Protein AF-A0A8C1RMR3-F1 (afdb_monomer)

Secondary structure (DSSP, 8-state):
---S-HHHHHHHHHHH--TT----TT----GGGS-GGGEE-SSSS-EEPTT---------GGGSPP------HHHHHHHHTS-------------------TTPPPSSHHHHHHHHHHHHHHHHHHHHHHHHHHHHHHHHHHHHHHHHHHHHHTT---HHHHHHHHTTTTS-GGGGSPPSSS--HHHHHHHHHHHHH-HHHHHIIIIIS------HHHHHHHHTT--

Structure (mmCIF, N/CA/C/O backbone):
data_AF-A0A8C1RMR3-F1
#
_entry.id   AF-A0A8C1RMR3-F1
#
loop_
_atom_site.group_PDB
_atom_site.id
_atom_site.type_symbol
_atom_site.label_atom_id
_atom_site.label_alt_id
_atom_site.label_comp_id
_atom_site.label_asym_id
_atom_site.label_entity_id
_atom_site.label_seq_id
_atom_site.pdbx_PDB_ins_code
_atom_site.Cartn_x
_atom_site.Cartn_y
_atom_site.Cartn_z
_atom_site.occupancy
_atom_site.B_iso_or_equiv
_atom_site.auth_seq_id
_atom_site.auth_comp_id
_atom_site.auth_asym_id
_atom_site.auth_atom_id
_atom_site.pdbx_PDB_model_num
ATOM 1 N N . ARG A 1 1 ? -18.272 55.467 -2.139 1.00 72.06 1 ARG A N 1
ATOM 2 C CA . ARG A 1 1 ? -18.831 55.174 -0.791 1.00 72.06 1 ARG A CA 1
ATOM 3 C C . ARG A 1 1 ? -18.926 53.661 -0.678 1.00 72.06 1 ARG A C 1
ATOM 5 O O . ARG A 1 1 ? -18.957 53.032 -1.728 1.00 72.06 1 ARG A O 1
ATOM 12 N N . PHE A 1 2 ? -18.927 53.093 0.526 1.00 75.25 2 PHE A N 1
ATOM 13 C CA . PHE A 1 2 ? -19.175 51.656 0.653 1.00 75.25 2 PHE A CA 1
ATOM 14 C C . PHE A 1 2 ? -20.609 51.321 0.214 1.00 75.25 2 PHE A C 1
ATOM 16 O O . PHE A 1 2 ? -21.501 52.144 0.448 1.00 75.25 2 PHE A O 1
ATOM 23 N N . PRO A 1 3 ? -20.824 50.166 -0.437 1.00 75.25 3 PRO A N 1
ATOM 24 C CA . PRO A 1 3 ? -22.160 49.688 -0.771 1.00 75.25 3 PRO A CA 1
ATOM 25 C C . PRO A 1 3 ? -23.028 49.506 0.480 1.00 75.25 3 PRO A C 1
ATOM 27 O O . PRO A 1 3 ? -22.525 49.148 1.547 1.00 75.25 3 PRO A O 1
ATOM 30 N N . SER A 1 4 ? -24.334 49.744 0.343 1.00 74.94 4 SER A N 1
ATOM 31 C CA . SER A 1 4 ? -25.319 49.471 1.400 1.00 74.94 4 SER A CA 1
ATOM 32 C C . SER A 1 4 ? -25.581 47.973 1.584 1.00 74.94 4 SER A C 1
ATOM 34 O O . SER A 1 4 ? -25.993 47.563 2.665 1.00 74.94 4 SER A O 1
ATOM 36 N N . ASP A 1 5 ? -25.325 47.163 0.552 1.00 79.56 5 ASP A N 1
ATOM 37 C CA . ASP A 1 5 ? -25.426 45.708 0.632 1.00 79.56 5 ASP A CA 1
ATOM 38 C C . ASP A 1 5 ? -24.364 45.133 1.582 1.00 79.56 5 ASP A C 1
ATOM 40 O O . ASP A 1 5 ? -23.161 45.359 1.426 1.00 79.56 5 ASP A O 1
ATOM 44 N N . THR A 1 6 ? -24.827 44.374 2.573 1.00 76.44 6 THR A N 1
ATOM 45 C CA . THR A 1 6 ? -23.992 43.772 3.616 1.00 76.44 6 THR A CA 1
ATOM 46 C C . THR A 1 6 ? -23.045 42.717 3.040 1.00 76.44 6 THR A C 1
ATOM 48 O O . THR A 1 6 ? -21.896 42.624 3.479 1.00 76.44 6 THR A O 1
ATOM 51 N N . GLY A 1 7 ? -23.488 41.965 2.024 1.00 77.31 7 GLY A N 1
ATOM 52 C CA . GLY A 1 7 ? -22.672 40.943 1.364 1.00 77.31 7 GLY A CA 1
ATOM 53 C C . GLY A 1 7 ? -21.511 41.559 0.586 1.00 77.31 7 GLY A C 1
ATOM 54 O O . GLY A 1 7 ? -20.347 41.217 0.814 1.00 77.31 7 GLY A O 1
ATOM 55 N N . LEU A 1 8 ? -21.812 42.532 -0.277 1.00 76.88 8 LEU A N 1
ATOM 56 C CA . LEU A 1 8 ? -20.793 43.247 -1.043 1.00 76.88 8 LEU A CA 1
ATOM 57 C C . LEU A 1 8 ? -19.838 44.048 -0.141 1.00 76.88 8 LEU A C 1
ATOM 59 O O . LEU A 1 8 ? -18.636 44.097 -0.402 1.00 76.88 8 LEU A O 1
ATOM 63 N N . ARG A 1 9 ? -20.332 44.615 0.967 1.00 77.25 9 ARG A N 1
ATOM 64 C CA . ARG A 1 9 ? -19.488 45.302 1.958 1.00 77.25 9 ARG A CA 1
ATOM 65 C C . ARG A 1 9 ? -18.459 44.367 2.596 1.00 77.25 9 ARG A C 1
ATOM 67 O O . ARG A 1 9 ? -17.290 44.740 2.673 1.00 77.25 9 ARG A O 1
ATOM 74 N N . SER A 1 10 ? -18.856 43.151 2.972 1.00 76.31 10 SER A N 1
ATOM 75 C CA . SER A 1 10 ? -17.926 42.147 3.506 1.00 76.31 10 SER A CA 1
ATOM 76 C C . SER A 1 10 ? -16.860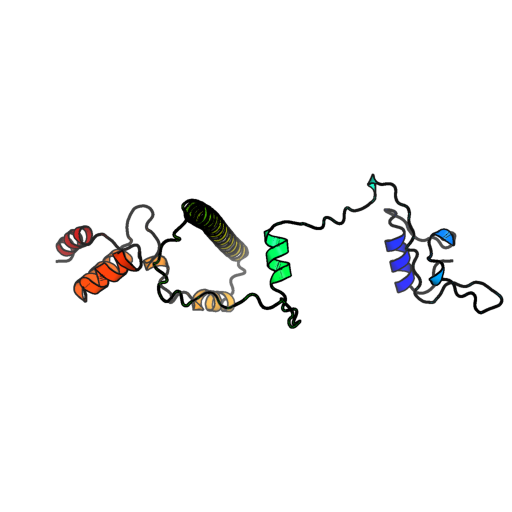 41.749 2.474 1.00 76.31 10 SER A C 1
ATOM 78 O O . SER A 1 10 ? -15.677 41.643 2.801 1.00 76.31 10 SER A O 1
ATOM 80 N N . GLN A 1 11 ? -17.234 41.626 1.196 1.00 78.50 11 GLN A N 1
ATOM 81 C CA . GLN A 1 11 ? -16.265 41.362 0.125 1.00 78.50 11 GLN A CA 1
ATOM 82 C C . GLN A 1 11 ? -15.245 42.500 -0.031 1.00 78.50 11 GLN A C 1
ATOM 84 O O . GLN A 1 11 ? -14.061 42.238 -0.245 1.00 78.50 11 GLN A O 1
ATOM 89 N N . TRP A 1 12 ? -15.672 43.757 0.120 1.00 80.56 12 TRP A N 1
ATOM 90 C CA . TRP A 1 12 ? -14.770 44.911 0.076 1.00 80.56 12 TRP A CA 1
ATOM 91 C C . TRP A 1 12 ? -13.822 44.951 1.282 1.00 80.56 12 TRP A C 1
ATOM 93 O O . TRP A 1 12 ? -12.646 45.270 1.114 1.00 80.56 12 TRP A O 1
ATOM 103 N N . GLU A 1 13 ? -14.295 44.589 2.476 1.00 76.75 13 GLU A N 1
ATOM 104 C CA . GLU A 1 13 ? -13.465 44.471 3.686 1.00 76.75 13 GLU A CA 1
ATOM 105 C C . GLU A 1 13 ? -12.354 43.432 3.511 1.00 76.75 13 GLU A C 1
ATOM 107 O O . GLU A 1 13 ? -11.176 43.723 3.745 1.00 76.75 13 GLU A O 1
ATOM 112 N N . VAL A 1 14 ? -12.711 42.250 3.004 1.00 75.00 14 VAL A N 1
ATOM 113 C CA . VAL A 1 14 ? -11.753 41.178 2.699 1.00 75.00 14 VAL A CA 1
ATOM 114 C C . VAL A 1 14 ? -10.755 41.619 1.627 1.00 75.00 14 VAL A C 1
ATOM 116 O O . VAL A 1 14 ? -9.563 41.311 1.717 1.00 75.00 14 VAL A O 1
ATOM 119 N N . ALA A 1 15 ? -11.212 42.364 0.620 1.00 72.50 15 ALA A N 1
ATOM 120 C CA . ALA A 1 15 ? -10.367 42.807 -0.479 1.00 72.50 15 ALA A CA 1
ATOM 121 C C . ALA A 1 15 ? -9.333 43.870 -0.068 1.00 72.50 15 ALA A C 1
ATOM 123 O O . ALA A 1 15 ? -8.213 43.845 -0.576 1.00 72.50 15 ALA A O 1
ATOM 124 N N . ILE A 1 16 ? -9.658 44.746 0.891 1.00 74.06 16 ILE A N 1
ATOM 125 C CA . ILE A 1 16 ? -8.750 45.794 1.398 1.00 74.06 16 ILE A CA 1
ATOM 126 C C . ILE A 1 16 ? -7.567 45.208 2.196 1.00 74.06 16 ILE A C 1
ATOM 128 O O . ILE A 1 16 ? -6.528 45.862 2.312 1.00 74.06 16 ILE A O 1
ATOM 132 N N . ARG A 1 17 ? -7.680 43.964 2.693 1.00 68.75 17 ARG A N 1
ATOM 133 C CA . ARG A 1 17 ? -6.595 43.186 3.337 1.00 68.75 17 ARG A CA 1
ATOM 134 C C . ARG A 1 17 ? -5.817 43.948 4.425 1.00 68.75 17 ARG A C 1
ATOM 136 O O . ARG A 1 17 ? -4.615 43.748 4.585 1.00 68.75 17 ARG A O 1
ATOM 143 N N . ARG A 1 18 ? -6.488 44.823 5.181 1.00 69.81 18 ARG A N 1
ATOM 144 C CA . ARG A 1 18 ? -5.920 45.485 6.366 1.00 69.81 18 ARG A CA 1
ATOM 145 C C . ARG A 1 18 ? -6.391 44.766 7.626 1.00 69.81 18 ARG A C 1
ATOM 147 O O . ARG A 1 18 ? -7.592 44.650 7.857 1.00 69.81 18 ARG A O 1
ATOM 154 N N . GLU A 1 19 ? -5.447 44.285 8.428 1.00 59.34 19 GLU A N 1
ATOM 155 C CA . GLU A 1 19 ? -5.736 43.593 9.685 1.00 59.34 19 GLU A CA 1
ATOM 156 C C . GLU A 1 19 ? -6.404 44.560 10.679 1.00 59.34 19 GLU A C 1
ATOM 158 O O . GLU A 1 19 ? -5.914 45.665 10.906 1.00 59.34 19 GLU A O 1
ATOM 163 N N . GLY A 1 20 ? -7.571 44.179 11.210 1.00 58.56 20 GLY A N 1
ATOM 164 C CA . GLY A 1 20 ? -8.350 45.009 12.140 1.00 58.56 20 GLY A CA 1
ATOM 165 C C . GLY A 1 20 ? -9.092 46.202 11.518 1.00 58.56 20 GLY A C 1
ATOM 166 O O . GLY A 1 20 ? -9.541 47.080 12.253 1.00 58.56 20 GLY A O 1
ATOM 167 N N . PHE A 1 21 ? -9.233 46.277 10.188 1.00 65.88 21 PHE A N 1
ATOM 168 C CA . PHE A 1 21 ? -9.947 47.385 9.546 1.00 65.88 21 PHE A CA 1
ATOM 169 C C . PHE A 1 21 ? -11.469 47.236 9.667 1.00 65.88 21 PHE A C 1
ATOM 171 O O . PHE A 1 21 ? -12.069 46.360 9.051 1.00 65.88 21 PHE A O 1
ATOM 178 N N . VAL A 1 22 ? -12.090 48.138 10.428 1.00 60.56 22 VAL A N 1
ATOM 179 C CA . VAL A 1 22 ? -13.548 48.266 10.538 1.00 60.56 22 VAL A CA 1
ATOM 180 C C . VAL A 1 22 ? -14.005 49.407 9.635 1.00 60.56 22 VAL A C 1
ATOM 182 O O . VAL A 1 22 ? -13.508 50.530 9.740 1.00 60.56 22 VAL A O 1
ATOM 185 N N . VAL A 1 23 ? -14.947 49.136 8.729 1.00 62.81 23 VAL A N 1
ATOM 186 C CA . VAL A 1 23 ? -15.470 50.153 7.810 1.00 62.81 23 VAL A CA 1
ATOM 187 C C . VAL A 1 23 ? -16.302 51.169 8.586 1.00 62.81 23 VAL A C 1
ATOM 189 O O . VAL A 1 23 ? -17.449 50.906 8.945 1.00 62.81 23 VAL A O 1
ATOM 192 N N . THR A 1 24 ? -15.747 52.357 8.796 1.00 62.91 24 THR A N 1
ATOM 193 C CA . THR A 1 24 ? -16.491 53.528 9.284 1.00 62.91 24 THR A CA 1
ATOM 194 C C . THR A 1 24 ? -17.125 54.267 8.099 1.00 62.91 24 THR A C 1
ATOM 196 O O . THR A 1 24 ? -16.536 54.311 7.018 1.00 62.91 24 THR A O 1
ATOM 199 N N . GLU A 1 25 ? -18.283 54.913 8.279 1.00 62.00 25 GLU A N 1
ATOM 200 C CA . GLU A 1 25 ? -19.020 55.639 7.215 1.00 62.00 25 GLU A CA 1
ATOM 201 C C . GLU A 1 25 ? -18.211 56.750 6.512 1.00 62.00 25 GLU A C 1
ATOM 203 O O . GLU A 1 25 ? -18.519 57.164 5.391 1.00 62.00 25 GLU A O 1
ATOM 208 N N . LEU A 1 26 ? -17.141 57.213 7.160 1.00 61.31 26 LEU A N 1
ATOM 209 C CA . LEU A 1 26 ? -16.213 58.220 6.646 1.00 61.31 26 LEU A CA 1
ATOM 210 C C . LEU A 1 26 ? -15.158 57.639 5.694 1.00 61.31 26 LEU A C 1
ATOM 212 O O . LEU A 1 26 ? -14.565 58.377 4.906 1.00 61.31 26 LEU A O 1
ATOM 216 N N . THR A 1 27 ? -14.924 56.327 5.738 1.00 69.44 27 THR A N 1
ATOM 217 C CA . THR A 1 27 ? -13.926 55.674 4.890 1.00 69.44 27 THR A CA 1
ATOM 218 C C . THR A 1 27 ? -14.471 55.510 3.472 1.00 69.44 27 THR A C 1
ATOM 220 O O . THR A 1 27 ? -15.576 55.015 3.247 1.00 69.44 27 THR A O 1
ATOM 223 N N . LYS A 1 28 ? -13.715 55.977 2.476 1.00 74.38 28 LYS A N 1
ATOM 224 C CA . LYS A 1 28 ? -14.076 55.865 1.059 1.00 74.38 28 LYS A CA 1
ATOM 225 C C . LYS A 1 28 ? -12.860 55.352 0.291 1.00 74.38 28 LYS A C 1
ATOM 227 O O . LYS A 1 28 ? -11.816 55.996 0.369 1.00 74.38 28 LYS A O 1
ATOM 232 N N . PRO A 1 29 ? -12.968 54.234 -0.445 1.00 73.75 29 PRO A N 1
ATOM 233 C CA . PRO A 1 29 ? -11.902 53.828 -1.349 1.00 73.75 29 PRO A CA 1
ATOM 234 C C . PRO A 1 29 ? -11.816 54.813 -2.521 1.00 73.75 29 PRO A C 1
ATOM 236 O O . PRO A 1 29 ? -12.845 55.314 -2.991 1.00 73.75 29 PRO A O 1
ATOM 239 N N . CYS A 1 30 ? -10.596 55.111 -2.972 1.00 75.50 30 CYS A N 1
ATOM 240 C CA . CYS A 1 30 ? -10.376 55.886 -4.190 1.00 75.50 30 CYS A CA 1
ATOM 241 C C . CYS A 1 30 ? -10.699 55.038 -5.432 1.00 75.50 30 CYS A C 1
ATOM 243 O O . CYS A 1 30 ? -10.729 53.807 -5.379 1.00 75.50 30 CYS A O 1
ATOM 245 N N . SER A 1 31 ? -10.948 55.703 -6.560 1.00 78.88 31 SER A N 1
ATOM 246 C CA . SER A 1 31 ? -11.270 55.047 -7.834 1.00 78.88 31 SER A CA 1
ATOM 247 C C . SER A 1 31 ? -10.135 54.174 -8.379 1.00 78.88 31 SER A C 1
ATOM 249 O O . SER A 1 31 ? -10.406 53.259 -9.145 1.00 78.88 31 SER A O 1
ATOM 251 N N . GLU A 1 32 ? -8.886 54.416 -7.972 1.00 78.25 32 GLU A N 1
ATOM 252 C CA . GLU A 1 32 ? -7.702 53.668 -8.428 1.00 78.25 32 GLU A CA 1
ATOM 253 C C . GLU A 1 32 ? -7.707 52.191 -8.015 1.00 78.25 32 GLU A C 1
ATOM 255 O O . GLU A 1 32 ? -7.024 51.375 -8.628 1.00 78.25 32 GLU A O 1
ATOM 260 N N . HIS A 1 33 ? -8.488 51.826 -6.996 1.00 82.69 33 HIS A N 1
ATOM 261 C CA . HIS A 1 33 ? -8.579 50.443 -6.528 1.00 82.69 33 HIS A CA 1
ATOM 262 C C . HIS A 1 33 ? -9.574 49.579 -7.319 1.00 82.69 33 HIS A C 1
ATOM 264 O O . HIS A 1 33 ? -9.678 48.376 -7.067 1.00 82.69 33 HIS A O 1
ATOM 270 N N . PHE A 1 34 ? -10.281 50.168 -8.285 1.00 82.62 34 PHE A N 1
ATOM 271 C CA . PHE A 1 34 ? -11.252 49.494 -9.147 1.00 82.62 34 PHE A CA 1
ATOM 272 C C . PHE A 1 34 ? -10.711 49.383 -10.567 1.00 82.62 34 PHE A C 1
ATOM 274 O O . PHE A 1 34 ? -9.951 50.245 -11.022 1.00 82.62 34 PHE A O 1
ATOM 281 N N . LYS A 1 35 ? -11.094 48.329 -11.291 1.00 82.62 35 LYS A N 1
ATOM 282 C CA . LYS A 1 35 ? -10.687 48.206 -12.691 1.00 82.62 35 LYS A CA 1
ATOM 283 C C . LYS A 1 35 ? -11.454 49.224 -13.536 1.00 82.62 35 LYS A C 1
ATOM 285 O O . LYS A 1 35 ? -12.594 49.547 -13.210 1.00 82.62 35 LYS A O 1
ATOM 290 N N . PRO A 1 36 ? -10.883 49.700 -14.654 1.00 79.38 36 PRO A N 1
ATOM 291 C CA . PRO A 1 36 ? -11.594 50.592 -15.569 1.00 79.38 36 PRO A CA 1
ATOM 292 C C . PRO A 1 36 ? -12.947 50.035 -16.043 1.00 79.38 36 PRO A C 1
ATOM 294 O O . PRO A 1 36 ? -13.883 50.813 -16.217 1.00 79.38 36 PRO A O 1
ATOM 297 N N . ASP A 1 37 ? -13.055 48.710 -16.186 1.00 82.06 37 ASP A N 1
ATOM 298 C CA . ASP A 1 37 ? -14.263 47.999 -16.637 1.00 82.06 37 ASP A CA 1
ATOM 299 C C . ASP A 1 37 ? -15.393 47.995 -15.598 1.00 82.06 37 ASP A C 1
ATOM 301 O O . ASP A 1 37 ? -16.571 47.891 -15.952 1.00 82.06 37 ASP A O 1
ATOM 305 N N . ASP A 1 38 ? -15.042 48.169 -14.321 1.00 83.00 38 ASP A N 1
ATOM 306 C CA . ASP A 1 38 ? -15.989 48.225 -13.207 1.00 83.00 38 ASP A CA 1
ATOM 307 C C . ASP A 1 38 ? -16.748 49.565 -13.167 1.00 83.00 38 ASP A C 1
ATOM 309 O O . ASP A 1 38 ? -17.678 49.726 -12.377 1.00 83.00 38 ASP A O 1
ATOM 313 N N . PHE A 1 39 ? -16.373 50.537 -14.010 1.00 82.69 39 PHE A N 1
ATOM 314 C CA . PHE A 1 39 ? -17.039 51.832 -14.117 1.00 82.69 39 PHE A CA 1
ATOM 315 C C . PHE A 1 39 ? -17.993 51.888 -15.312 1.00 82.69 39 PHE A C 1
ATOM 317 O O . PHE A 1 39 ? -17.593 51.770 -16.471 1.00 82.69 39 PHE A O 1
ATOM 324 N N . ASP A 1 40 ? -19.254 52.201 -15.039 1.00 79.81 40 ASP A N 1
ATOM 325 C CA . ASP A 1 40 ? -20.231 52.553 -16.060 1.00 79.81 40 ASP A CA 1
ATOM 326 C C . ASP A 1 40 ? -20.059 54.017 -16.469 1.00 79.81 40 ASP A C 1
ATOM 328 O O . ASP A 1 40 ? -20.337 54.943 -15.698 1.00 79.81 40 ASP A O 1
ATOM 332 N N . ARG A 1 41 ? -19.624 54.228 -17.715 1.00 80.56 41 ARG A N 1
ATOM 333 C CA . ARG A 1 41 ? -19.468 55.556 -18.340 1.00 80.56 41 ARG A CA 1
ATOM 334 C C . ARG A 1 41 ? -20.600 55.916 -19.307 1.00 80.56 41 ARG A C 1
ATOM 336 O O . ARG A 1 41 ? -20.542 56.948 -19.958 1.00 80.56 41 ARG A O 1
ATOM 343 N N . THR A 1 42 ? -21.634 55.083 -19.403 1.00 77.25 42 THR A N 1
ATOM 344 C CA . THR A 1 42 ? -22.727 55.219 -20.385 1.00 77.25 42 THR A CA 1
ATOM 345 C C . THR A 1 42 ? -23.683 56.392 -20.088 1.00 77.25 42 THR A C 1
ATOM 347 O O . THR A 1 42 ? -24.565 56.677 -20.888 1.00 77.25 42 THR A O 1
ATOM 350 N N . GLY A 1 43 ? -23.542 57.086 -18.950 1.00 70.00 43 GLY A N 1
ATOM 351 C CA . GLY A 1 43 ? -24.382 58.231 -18.566 1.00 70.00 43 GLY A CA 1
ATOM 352 C C . GLY A 1 43 ? -23.592 59.513 -18.274 1.00 70.00 43 GLY A C 1
ATOM 353 O O . GLY A 1 43 ? -22.372 59.538 -18.366 1.00 70.00 43 GLY A O 1
ATOM 354 N N . GLN A 1 44 ? -24.290 60.577 -17.854 1.00 71.12 44 GLN A N 1
ATOM 355 C CA . GLN A 1 44 ? -23.686 61.871 -17.473 1.00 71.12 44 GLN A CA 1
ATOM 356 C C . GLN A 1 44 ? -22.774 61.811 -16.231 1.00 71.12 44 GLN A C 1
ATOM 358 O O . GLN A 1 44 ? -21.976 62.719 -16.016 1.00 71.12 44 GLN A O 1
ATOM 363 N N . ILE A 1 45 ? -22.891 60.768 -15.403 1.00 73.00 45 ILE A N 1
ATOM 364 C CA . ILE A 1 45 ? -22.100 60.573 -14.182 1.00 73.00 45 ILE A CA 1
ATOM 365 C C . ILE A 1 45 ? -21.448 59.192 -14.250 1.00 73.00 45 ILE A C 1
ATOM 367 O O . ILE A 1 45 ? -22.122 58.207 -14.554 1.00 73.00 45 ILE A O 1
ATOM 371 N N . VAL A 1 46 ? -20.155 59.123 -13.924 1.00 79.06 46 VAL A N 1
ATOM 372 C CA . VAL A 1 46 ? -19.413 57.864 -13.790 1.00 79.06 46 VAL A CA 1
ATOM 373 C C . VAL A 1 46 ? -19.831 57.175 -12.492 1.00 79.06 46 VAL A C 1
ATOM 375 O O . VAL A 1 46 ? -19.663 57.737 -11.407 1.00 79.06 46 VAL A O 1
ATOM 378 N N . ARG A 1 47 ? -20.368 55.957 -12.594 1.00 81.31 47 ARG A N 1
ATOM 379 C CA . ARG A 1 47 ? -20.773 55.140 -11.439 1.00 81.31 47 ARG A CA 1
ATOM 380 C C . ARG A 1 47 ? -20.073 53.786 -11.469 1.00 81.31 47 ARG A C 1
ATOM 382 O O . ARG A 1 47 ? -19.661 53.334 -12.529 1.00 81.31 47 ARG A O 1
ATOM 389 N N . LEU A 1 48 ? -19.916 53.162 -10.308 1.00 83.50 48 LEU A N 1
ATOM 390 C CA . LEU A 1 48 ? -19.397 51.800 -10.222 1.00 83.50 48 LEU A CA 1
ATOM 391 C C . LEU A 1 48 ? -20.536 50.809 -10.515 1.00 83.50 48 LEU A C 1
ATOM 393 O O . LEU A 1 48 ? -21.655 51.045 -10.056 1.00 83.50 48 LEU A O 1
ATOM 397 N N . ARG A 1 49 ? -20.257 49.743 -11.269 1.00 82.69 49 ARG A N 1
ATOM 398 C CA . ARG A 1 49 ? -21.209 48.666 -11.579 1.00 82.69 49 ARG A CA 1
ATOM 399 C C . ARG A 1 49 ? -21.645 47.926 -10.313 1.00 82.69 49 ARG A C 1
ATOM 401 O O . ARG A 1 49 ? -20.874 47.794 -9.358 1.00 82.69 49 ARG A O 1
ATOM 408 N N . ASP A 1 50 ? -22.854 47.374 -10.343 1.00 74.19 50 ASP A N 1
ATOM 409 C CA . ASP A 1 50 ? -23.354 46.509 -9.275 1.00 74.19 50 ASP A CA 1
ATOM 410 C C . ASP A 1 50 ? -22.486 45.245 -9.158 1.00 74.19 50 ASP A C 1
ATOM 412 O O . ASP A 1 50 ? -22.209 44.565 -10.146 1.00 74.19 50 ASP A O 1
ATOM 416 N N . GLY A 1 51 ? -22.016 44.948 -7.942 1.00 73.25 51 GLY A N 1
ATOM 417 C CA . GLY A 1 51 ? -21.134 43.807 -7.661 1.00 73.25 51 GLY A CA 1
ATOM 418 C C . GLY A 1 51 ? -19.638 44.052 -7.898 1.00 73.25 51 GLY A C 1
ATOM 419 O O . GLY A 1 51 ? -18.829 43.159 -7.646 1.00 73.25 51 GLY A O 1
ATOM 420 N N . ALA A 1 52 ? -19.237 45.248 -8.334 1.00 78.19 52 ALA A N 1
ATOM 421 C CA . ALA A 1 52 ? -17.826 45.595 -8.454 1.00 78.19 52 ALA A CA 1
ATOM 422 C C . ALA A 1 52 ? -17.132 45.598 -7.083 1.00 78.19 52 ALA A C 1
ATOM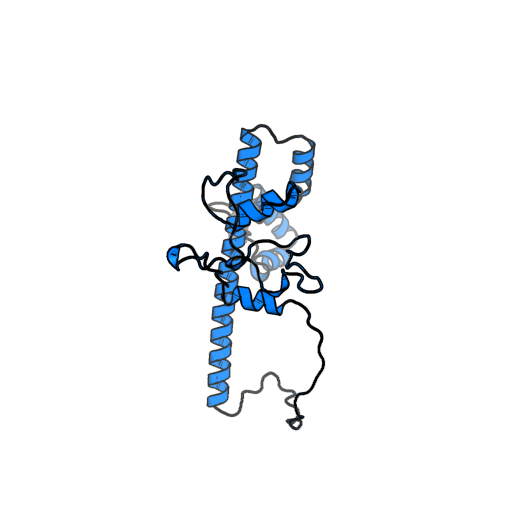 424 O O . ALA A 1 52 ? -17.671 46.094 -6.089 1.00 78.19 52 ALA A O 1
ATOM 425 N N . THR A 1 53 ? -15.911 45.068 -7.031 1.00 79.56 53 THR A N 1
ATOM 426 C CA . THR A 1 53 ? -15.096 44.985 -5.812 1.00 79.56 53 THR A CA 1
ATOM 427 C C . THR A 1 53 ? -13.715 45.588 -6.055 1.00 79.56 53 THR A C 1
ATOM 429 O O . THR A 1 53 ? -13.171 45.447 -7.154 1.00 79.56 53 THR A O 1
ATOM 432 N N . PRO A 1 54 ? -13.119 46.278 -5.064 1.00 78.62 54 PRO A N 1
ATOM 433 C CA . PRO A 1 54 ? -11.780 46.815 -5.223 1.00 78.62 54 PRO A CA 1
ATOM 434 C C . PRO A 1 54 ? -10.814 45.635 -5.338 1.00 78.62 54 PRO A C 1
ATOM 436 O O . PRO A 1 54 ? -10.688 44.839 -4.416 1.00 78.62 54 PRO A O 1
ATOM 439 N N . SER A 1 55 ? -10.167 45.476 -6.486 1.00 75.81 55 SER A N 1
ATOM 440 C CA . SER A 1 55 ? -9.280 44.335 -6.763 1.00 75.81 55 SER A CA 1
ATOM 441 C C . SER A 1 55 ? -7.854 44.764 -7.092 1.00 75.81 55 SER A C 1
ATOM 443 O O . SER A 1 55 ? -6.940 43.936 -7.089 1.00 75.81 55 SER A O 1
ATOM 445 N N . VAL A 1 56 ? -7.643 46.061 -7.331 1.00 74.38 56 VAL A N 1
ATOM 446 C CA . VAL A 1 56 ? -6.351 46.630 -7.706 1.00 74.38 56 VAL A CA 1
ATOM 447 C C . VAL A 1 56 ? -5.661 47.158 -6.451 1.00 74.38 56 VAL A C 1
ATOM 449 O O . VAL A 1 56 ? -5.825 48.308 -6.044 1.00 74.38 56 VAL A O 1
ATOM 452 N N . PHE A 1 57 ? -4.875 46.292 -5.817 1.00 73.88 57 PHE A N 1
ATOM 453 C CA . PHE A 1 57 ? -4.006 46.665 -4.706 1.00 73.88 57 PHE A CA 1
ATOM 454 C C . PHE A 1 57 ? -2.557 46.321 -5.042 1.00 73.88 57 PHE A C 1
ATOM 456 O O . PHE A 1 57 ? -2.184 45.151 -5.140 1.00 73.88 57 PHE A O 1
ATOM 463 N N . ASN A 1 58 ? -1.724 47.350 -5.180 1.00 68.38 58 ASN A N 1
ATOM 464 C CA . ASN A 1 58 ? -0.282 47.190 -5.337 1.00 68.38 58 ASN A CA 1
ATOM 465 C C . ASN A 1 58 ? 0.355 46.984 -3.960 1.00 68.38 58 ASN A C 1
ATOM 467 O O . ASN A 1 58 ? 0.874 47.916 -3.348 1.00 68.38 58 ASN A O 1
ATOM 471 N N . PHE A 1 59 ? 0.268 45.758 -3.446 1.00 67.38 59 PHE A N 1
ATOM 472 C CA . PHE A 1 59 ? 0.937 45.405 -2.201 1.00 67.38 59 PHE A CA 1
ATOM 473 C C . PHE A 1 59 ? 2.449 45.256 -2.435 1.00 67.38 59 PHE A C 1
ATOM 475 O O . PHE A 1 59 ? 2.846 44.597 -3.404 1.00 67.38 59 PHE A O 1
ATOM 482 N N . PRO A 1 60 ? 3.306 45.822 -1.564 1.00 67.94 60 PRO A N 1
ATOM 483 C CA . PRO A 1 60 ? 4.745 45.598 -1.630 1.00 67.94 60 PRO A CA 1
ATOM 484 C C . PRO A 1 60 ? 5.068 44.099 -1.536 1.00 67.94 60 PRO A C 1
ATOM 486 O O . PRO A 1 60 ? 4.319 43.323 -0.944 1.00 67.94 60 PRO A O 1
ATOM 489 N N . CYS A 1 61 ? 6.187 43.688 -2.137 1.00 59.44 61 CYS A N 1
ATOM 490 C CA . CYS A 1 61 ? 6.553 42.285 -2.383 1.00 59.44 61 CYS A CA 1
ATOM 491 C C . CYS A 1 61 ? 6.446 41.355 -1.159 1.00 59.44 61 CYS A C 1
ATOM 493 O O . CYS A 1 61 ? 6.091 40.191 -1.310 1.00 59.44 61 CYS A O 1
ATOM 495 N N . HIS A 1 62 ? 6.680 41.865 0.051 1.00 67.44 62 HIS A N 1
ATOM 496 C CA . HIS A 1 62 ? 6.590 41.103 1.300 1.00 67.44 62 HIS A CA 1
ATOM 497 C C . HIS A 1 62 ? 5.150 40.785 1.757 1.00 67.44 62 HIS A C 1
ATOM 499 O O . HIS A 1 62 ? 4.968 39.932 2.620 1.00 67.44 62 HIS A O 1
ATOM 505 N N . LEU A 1 63 ? 4.128 41.435 1.188 1.00 63.12 63 LEU A N 1
ATOM 506 C CA . LEU A 1 63 ? 2.704 41.193 1.473 1.00 63.12 63 LEU A CA 1
ATOM 507 C C . LEU A 1 63 ? 2.000 40.394 0.361 1.00 63.12 63 LEU A C 1
ATOM 509 O O . LEU A 1 63 ? 0.800 40.121 0.444 1.00 63.12 63 LEU A O 1
ATOM 513 N N . GLN A 1 64 ? 2.724 40.003 -0.691 1.00 67.00 64 GLN A N 1
ATOM 514 C CA . GLN A 1 64 ? 2.186 39.163 -1.758 1.00 67.00 64 GLN A CA 1
ATOM 515 C C . GLN A 1 64 ? 2.289 37.689 -1.355 1.00 67.00 64 GLN A C 1
ATOM 517 O O . GLN A 1 64 ? 3.366 37.181 -1.054 1.00 67.00 64 GLN A O 1
ATOM 522 N N . ARG A 1 65 ? 1.158 36.976 -1.356 1.00 58.03 65 ARG A N 1
ATOM 523 C CA . ARG A 1 65 ? 1.138 35.529 -1.114 1.00 58.03 65 ARG A CA 1
ATOM 524 C C . ARG A 1 65 ? 1.736 34.832 -2.346 1.00 58.03 65 ARG A C 1
ATOM 526 O O . ARG A 1 65 ? 1.176 35.001 -3.431 1.00 58.03 65 ARG A O 1
ATOM 533 N N . PRO A 1 66 ? 2.820 34.047 -2.227 1.00 56.22 66 PRO A N 1
ATOM 534 C CA . PRO A 1 66 ? 3.341 33.303 -3.362 1.00 56.22 66 PRO A CA 1
ATOM 535 C C . PRO A 1 66 ? 2.294 32.277 -3.801 1.00 56.22 66 PRO A C 1
ATOM 537 O O . PRO A 1 66 ? 1.92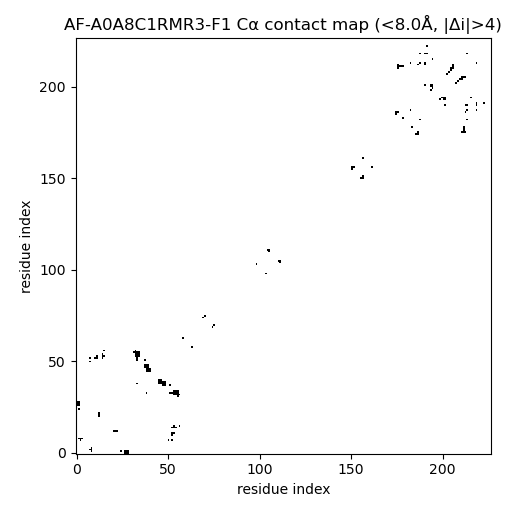4 31.391 -3.028 1.00 56.22 66 PRO A O 1
ATOM 540 N N . VAL A 1 67 ? 1.812 32.373 -5.039 1.00 57.22 67 VAL A N 1
ATOM 541 C CA . VAL A 1 67 ? 1.120 31.251 -5.681 1.00 57.22 67 VAL A CA 1
ATOM 542 C C . VAL A 1 67 ? 2.200 30.217 -5.981 1.00 57.22 67 VAL A C 1
ATOM 544 O O . VAL A 1 67 ? 2.872 30.273 -7.007 1.00 57.22 67 VAL A O 1
ATOM 547 N N . VAL A 1 68 ? 2.454 29.316 -5.031 1.00 55.03 68 VAL A N 1
ATOM 548 C CA . VAL A 1 68 ? 3.423 28.234 -5.220 1.00 55.03 68 VAL A CA 1
ATOM 549 C C . VAL A 1 68 ? 2.781 27.182 -6.117 1.00 55.03 68 VAL A C 1
ATOM 551 O O . VAL A 1 68 ? 2.173 26.222 -5.643 1.00 55.03 68 VAL A O 1
ATOM 554 N N . THR A 1 69 ? 2.915 27.344 -7.430 1.00 56.66 69 THR A N 1
ATOM 555 C CA . THR A 1 69 ? 2.596 26.275 -8.377 1.00 56.66 69 THR A CA 1
ATOM 556 C C . THR A 1 69 ? 3.644 25.177 -8.203 1.00 56.66 69 THR A C 1
ATOM 558 O O . THR A 1 69 ? 4.804 25.300 -8.602 1.00 56.66 69 THR A O 1
ATOM 561 N N . ARG A 1 70 ? 3.274 24.109 -7.493 1.00 53.97 70 ARG A N 1
ATOM 562 C CA . ARG A 1 70 ? 4.189 23.025 -7.125 1.00 53.97 70 ARG A CA 1
ATOM 563 C C . ARG A 1 70 ? 4.477 22.130 -8.339 1.00 53.97 70 ARG A C 1
ATOM 565 O O . ARG A 1 70 ? 3.776 21.151 -8.584 1.00 53.97 70 ARG A O 1
ATOM 572 N N . ASN A 1 71 ? 5.558 22.425 -9.062 1.00 50.00 71 ASN A N 1
ATOM 573 C CA . ASN A 1 71 ? 5.990 21.713 -10.277 1.00 50.00 71 ASN A CA 1
ATOM 574 C C . ASN A 1 71 ? 6.783 20.416 -9.999 1.00 50.00 71 ASN A C 1
ATOM 576 O O . ASN A 1 71 ? 7.844 20.171 -10.581 1.00 50.00 71 ASN A O 1
ATOM 580 N N . THR A 1 72 ? 6.302 19.547 -9.105 1.00 64.19 72 THR A N 1
ATOM 581 C CA . THR A 1 72 ? 6.954 18.242 -8.881 1.00 64.19 72 THR A CA 1
ATOM 582 C C . THR A 1 72 ? 6.598 17.246 -9.992 1.00 64.19 72 THR A C 1
ATOM 584 O O . THR A 1 72 ? 5.519 17.320 -10.576 1.00 64.19 72 THR A O 1
ATOM 587 N N . LYS A 1 73 ? 7.481 16.272 -10.286 1.00 64.88 73 LYS A N 1
ATOM 588 C CA . LYS A 1 73 ? 7.209 15.198 -11.274 1.00 64.88 73 LYS A CA 1
ATOM 589 C C . LYS A 1 73 ? 5.881 14.469 -10.995 1.00 64.88 73 LYS A C 1
ATOM 591 O O . LYS A 1 73 ? 5.167 14.120 -11.923 1.00 64.88 73 LYS A O 1
ATOM 596 N N . THR A 1 74 ? 5.516 14.308 -9.721 1.00 62.31 74 THR A N 1
ATOM 597 C CA . THR A 1 74 ? 4.227 13.735 -9.292 1.00 62.31 74 THR A CA 1
ATOM 598 C C . THR A 1 74 ? 3.029 14.630 -9.622 1.00 62.31 74 THR A C 1
ATOM 600 O O . THR A 1 74 ? 1.980 14.106 -9.971 1.00 62.31 74 THR A O 1
ATOM 603 N N . SER A 1 75 ? 3.181 15.958 -9.536 1.00 64.00 75 SER A N 1
ATOM 604 C CA . SER A 1 75 ? 2.137 16.924 -9.917 1.00 64.00 75 SER A CA 1
ATOM 605 C C . SER A 1 75 ? 1.863 16.876 -11.425 1.00 64.00 75 SER A C 1
ATOM 607 O O . SER A 1 75 ? 0.713 16.818 -11.841 1.00 64.00 75 SER A O 1
ATOM 609 N N . ARG A 1 76 ? 2.923 16.770 -12.243 1.00 65.06 76 ARG A N 1
ATOM 610 C CA . ARG A 1 76 ? 2.812 16.610 -13.705 1.00 65.06 76 ARG A CA 1
ATOM 611 C C . ARG A 1 76 ? 2.103 15.313 -14.113 1.00 65.06 76 ARG A C 1
ATOM 613 O O . ARG A 1 76 ? 1.140 15.379 -14.862 1.00 65.06 76 ARG A O 1
ATOM 620 N N . LYS A 1 77 ? 2.491 14.171 -13.528 1.00 65.50 77 LYS A N 1
ATOM 621 C CA . LYS A 1 77 ? 1.826 12.872 -13.767 1.00 65.50 77 LYS A CA 1
ATOM 622 C C . LYS A 1 77 ? 0.333 12.886 -13.392 1.00 65.50 77 LYS A C 1
ATOM 624 O O . LYS A 1 77 ? -0.457 12.220 -14.041 1.00 65.50 77 LYS A O 1
ATOM 629 N N . ALA A 1 78 ? -0.046 13.617 -12.338 1.00 59.62 78 ALA A N 1
ATOM 630 C CA . ALA A 1 78 ? -1.444 13.751 -11.918 1.00 59.62 78 ALA A CA 1
ATOM 631 C C . ALA A 1 78 ? -2.260 14.685 -12.834 1.00 59.62 78 ALA A C 1
ATOM 633 O O . ALA A 1 78 ? -3.460 14.483 -13.001 1.00 59.62 78 ALA A O 1
ATOM 634 N N . ALA A 1 79 ? -1.618 15.687 -13.442 1.00 60.59 79 ALA A N 1
ATOM 635 C CA . ALA A 1 79 ? -2.244 16.555 -14.438 1.00 60.59 79 ALA A CA 1
ATOM 636 C C . ALA A 1 79 ? -2.416 15.852 -15.801 1.00 60.59 79 ALA A C 1
ATOM 638 O O . ALA A 1 79 ? -3.425 16.062 -16.463 1.00 60.59 79 ALA A O 1
ATOM 639 N N . GLU A 1 80 ? -1.479 14.978 -16.188 1.00 58.69 80 GLU A N 1
ATOM 640 C CA . GLU A 1 80 ? -1.552 14.155 -17.413 1.00 58.69 80 GLU A CA 1
ATOM 641 C C . GLU A 1 80 ? -2.625 13.055 -17.363 1.00 58.69 80 GLU A C 1
ATOM 643 O O . GLU A 1 80 ? -3.051 12.576 -18.407 1.00 58.69 80 GLU A O 1
ATOM 648 N N . SER A 1 81 ? -3.093 12.648 -16.179 1.00 56.94 81 SER A N 1
ATOM 649 C CA . SER A 1 81 ? -4.140 11.622 -16.039 1.00 56.94 81 SER A CA 1
ATOM 650 C C . SER A 1 81 ? -5.576 12.117 -16.290 1.00 56.94 81 SER A C 1
ATOM 652 O O . SER A 1 81 ? -6.519 11.357 -16.076 1.00 56.94 81 SER A O 1
ATOM 654 N N . LEU A 1 82 ? -5.769 13.367 -16.727 1.00 46.97 82 LEU A N 1
ATOM 655 C CA . LEU A 1 82 ? -7.074 13.868 -17.170 1.00 46.97 82 LEU A CA 1
ATOM 656 C C . LEU A 1 82 ? -7.255 13.579 -18.671 1.00 46.97 82 LEU A C 1
ATOM 658 O O . LEU A 1 82 ? -6.381 13.950 -19.455 1.00 46.97 82 LEU A O 1
ATOM 662 N N . PRO A 1 83 ? -8.359 12.939 -19.102 1.00 47.62 83 PRO A N 1
ATOM 663 C CA . PRO A 1 83 ? -8.563 12.618 -20.505 1.00 47.62 83 PRO A CA 1
ATOM 664 C C . PRO A 1 83 ? -8.910 13.901 -21.263 1.00 47.62 83 PRO A C 1
ATOM 666 O O . PRO A 1 83 ? -10.027 14.407 -21.167 1.00 47.62 83 PRO A O 1
ATOM 669 N N . VAL A 1 84 ? -7.946 14.434 -22.010 1.00 42.69 84 VAL A N 1
ATOM 670 C CA . VAL A 1 84 ? -8.218 15.380 -23.092 1.00 42.69 84 VAL A CA 1
ATOM 671 C C . VAL A 1 84 ? -8.124 14.593 -24.389 1.00 42.69 84 VAL A C 1
ATOM 673 O O . VAL A 1 84 ? -7.041 14.257 -24.861 1.00 42.69 84 VAL A O 1
ATOM 676 N N . ASP A 1 85 ? -9.298 14.255 -24.903 1.00 51.25 85 ASP A N 1
ATOM 677 C CA . ASP A 1 85 ? -9.522 13.852 -26.281 1.00 51.25 85 ASP A CA 1
ATOM 678 C C . ASP A 1 85 ? -9.060 14.982 -27.214 1.00 51.25 85 ASP A C 1
ATOM 680 O O . ASP A 1 85 ? -9.636 16.072 -27.198 1.00 51.25 85 ASP A O 1
ATOM 684 N N . LEU A 1 86 ? -8.002 14.743 -27.997 1.00 35.53 86 LEU A N 1
ATOM 685 C CA . LEU A 1 86 ? -7.881 15.356 -29.316 1.00 35.53 86 LEU A CA 1
ATOM 686 C C . LEU A 1 86 ? -6.995 14.528 -30.256 1.00 35.53 86 LEU A C 1
ATOM 688 O O . LEU A 1 86 ? -5.829 14.236 -29.993 1.00 35.53 86 LEU A O 1
ATOM 692 N N . SER A 1 87 ? -7.617 14.174 -31.374 1.00 46.91 87 SER A N 1
ATOM 693 C CA . SER A 1 87 ? -7.122 13.383 -32.491 1.00 46.91 87 SER A CA 1
ATOM 694 C C . SER A 1 87 ? -5.933 14.005 -33.250 1.00 46.91 87 SER A C 1
ATOM 696 O O . SER A 1 87 ? -5.941 15.188 -33.573 1.00 46.91 87 SER A O 1
ATOM 698 N N . GLN A 1 88 ? -4.957 13.138 -33.554 1.00 44.28 88 GLN A N 1
ATOM 699 C CA . GLN A 1 88 ? -4.144 12.991 -34.779 1.00 44.28 88 GLN A CA 1
ATOM 700 C C . GLN A 1 88 ? -3.627 14.235 -35.529 1.00 44.28 88 GLN A C 1
ATOM 702 O O . GLN A 1 88 ? -4.387 14.924 -36.197 1.00 44.28 88 GLN A O 1
ATOM 707 N N . HIS A 1 89 ? -2.292 14.358 -35.617 1.00 36.12 89 HIS A N 1
ATOM 708 C CA . HIS A 1 89 ? -1.552 14.185 -36.885 1.00 36.12 89 HIS A CA 1
ATOM 709 C C . HIS A 1 89 ? -0.034 14.083 -36.606 1.00 36.12 89 HIS A C 1
ATOM 711 O O . HIS A 1 89 ? 0.609 15.079 -36.285 1.00 36.12 89 HIS A O 1
ATOM 717 N N . PHE A 1 90 ? 0.559 12.893 -36.738 1.00 33.28 90 PHE A N 1
ATOM 718 C CA . PHE A 1 90 ? 2.015 12.727 -36.866 1.00 33.28 90 PHE A CA 1
ATOM 719 C C . PHE A 1 90 ? 2.306 12.266 -38.299 1.00 33.28 90 PHE A C 1
ATOM 721 O O . PHE A 1 90 ? 1.585 11.394 -38.783 1.00 33.28 90 PHE A O 1
ATOM 728 N N . PRO A 1 91 ? 3.297 12.847 -39.001 1.00 38.69 91 PRO A N 1
ATOM 729 C CA . PRO A 1 91 ? 3.613 12.438 -40.359 1.00 38.69 91 PRO A CA 1
ATOM 730 C C . PRO A 1 91 ? 4.142 11.002 -40.373 1.00 38.69 91 PRO A C 1
ATOM 732 O O . PRO A 1 91 ? 5.018 10.622 -39.599 1.00 38.69 91 PRO A O 1
ATOM 735 N N . GLU A 1 92 ? 3.549 10.240 -41.278 1.00 38.12 92 GLU A N 1
ATOM 736 C CA . GLU A 1 92 ? 3.836 8.868 -41.657 1.00 38.12 92 GLU A CA 1
ATOM 737 C C . GLU A 1 92 ? 5.323 8.695 -41.994 1.00 38.12 92 GLU A C 1
ATOM 739 O O . GLU A 1 92 ? 5.811 9.147 -43.028 1.00 38.12 92 GLU A O 1
ATOM 744 N N . SER A 1 93 ? 6.067 8.072 -41.081 1.00 46.31 93 SER A N 1
ATOM 745 C CA . SER A 1 93 ? 7.375 7.494 -41.370 1.00 46.31 93 SER A CA 1
ATOM 746 C C . SER A 1 93 ? 7.177 6.020 -41.712 1.00 46.31 93 SER A C 1
ATOM 748 O O . SER A 1 93 ? 6.536 5.299 -40.949 1.00 46.31 93 SER A O 1
ATOM 750 N N . GLU A 1 94 ? 7.728 5.620 -42.854 1.00 38.25 94 GLU A N 1
ATOM 751 C CA . GLU A 1 94 ? 7.623 4.312 -43.501 1.00 38.25 94 GLU A CA 1
ATOM 752 C C . GLU A 1 94 ? 7.665 3.075 -42.575 1.00 38.25 94 GLU A C 1
ATOM 754 O O . GLU A 1 94 ? 8.367 3.073 -41.557 1.00 38.25 94 GLU A O 1
ATOM 759 N N . PRO A 1 95 ? 6.972 1.979 -42.950 1.00 40.84 95 PRO A N 1
ATOM 760 C CA . PRO A 1 95 ? 6.978 0.735 -42.191 1.00 40.84 95 PRO A CA 1
ATOM 761 C C . PRO A 1 95 ? 8.371 0.091 -42.221 1.00 40.84 95 PRO A C 1
ATOM 763 O O . PRO A 1 95 ? 8.817 -0.442 -43.237 1.00 40.84 95 PRO A O 1
ATOM 766 N N . GLN A 1 96 ? 9.060 0.114 -41.078 1.00 48.69 96 GLN A N 1
ATOM 767 C CA . GLN A 1 96 ? 10.231 -0.731 -40.849 1.00 48.69 96 GLN A CA 1
ATOM 768 C C . GLN A 1 96 ? 9.816 -2.215 -40.920 1.00 48.69 96 GLN A C 1
ATOM 770 O O . GLN A 1 96 ? 8.726 -2.568 -40.461 1.00 48.69 96 GLN A O 1
ATOM 775 N N . PRO A 1 97 ? 10.663 -3.082 -41.506 1.00 46.41 97 PRO A N 1
ATOM 776 C CA . PRO A 1 97 ? 10.316 -4.468 -41.783 1.00 46.41 97 PRO A CA 1
ATOM 777 C C . PRO A 1 97 ? 10.058 -5.244 -40.489 1.00 46.41 97 PRO A C 1
ATOM 779 O O . PRO A 1 97 ? 10.760 -5.045 -39.502 1.00 46.41 97 PRO A O 1
ATOM 782 N N . ASN A 1 98 ? 9.049 -6.123 -40.541 1.00 47.53 98 ASN A N 1
ATOM 783 C CA . ASN A 1 98 ? 8.649 -7.090 -39.515 1.00 47.53 98 ASN A CA 1
ATOM 784 C C . ASN A 1 98 ? 9.808 -7.534 -38.615 1.00 47.53 98 ASN A C 1
ATOM 786 O O . ASN A 1 98 ? 10.623 -8.361 -39.022 1.00 47.53 98 ASN A O 1
ATOM 790 N N . ASP A 1 99 ? 9.822 -7.057 -37.372 1.00 52.44 99 ASP A N 1
ATOM 791 C CA . ASP A 1 99 ? 10.657 -7.629 -36.321 1.00 52.44 99 ASP A CA 1
ATOM 792 C C . ASP A 1 99 ? 9.769 -8.545 -35.466 1.00 52.44 99 ASP A C 1
ATOM 794 O O . ASP A 1 99 ? 9.347 -8.212 -34.359 1.00 52.44 99 ASP A O 1
ATOM 798 N N . ASP A 1 100 ? 9.445 -9.721 -36.017 1.00 51.38 100 ASP A N 1
ATOM 799 C CA . ASP A 1 100 ? 8.705 -10.813 -35.349 1.00 51.38 100 ASP A CA 1
ATOM 800 C C . ASP A 1 100 ? 9.556 -11.512 -34.262 1.00 51.38 100 ASP A C 1
ATOM 802 O O . ASP A 1 100 ? 9.347 -12.657 -33.857 1.00 51.38 100 ASP A O 1
ATOM 806 N N . HIS A 1 101 ? 10.594 -10.826 -33.785 1.00 66.06 101 HIS A N 1
ATOM 807 C CA . HIS A 1 101 ? 11.580 -11.337 -32.855 1.00 66.06 101 HIS A CA 1
ATOM 808 C C . HIS A 1 101 ? 11.780 -10.321 -31.732 1.00 66.06 101 HIS A C 1
ATOM 810 O O . HIS A 1 101 ? 12.778 -9.612 -31.663 1.00 66.06 101 HIS A O 1
ATOM 816 N N . SER A 1 102 ? 10.863 -10.315 -30.761 1.00 62.03 102 SER A N 1
ATOM 817 C CA . SER A 1 102 ? 10.963 -9.515 -29.523 1.00 62.03 102 SER A CA 1
ATOM 818 C C . SER A 1 102 ? 12.227 -9.792 -28.680 1.00 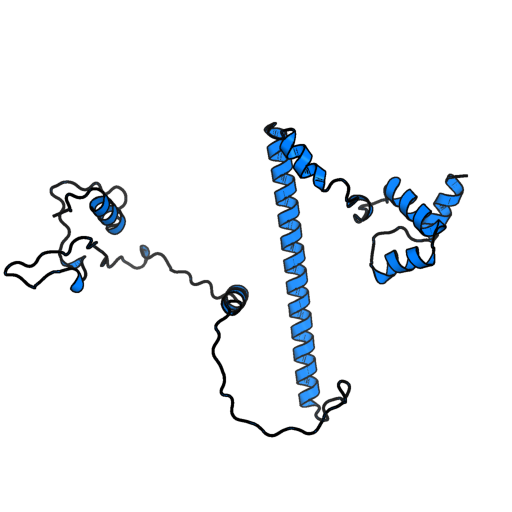62.03 102 SER A C 1
ATOM 820 O O . SER A 1 102 ? 12.509 -9.079 -27.714 1.00 62.03 102 SER A O 1
ATOM 822 N N . TYR A 1 103 ? 13.008 -10.805 -29.063 1.00 70.19 103 TYR A N 1
ATOM 823 C CA . TYR A 1 103 ? 14.272 -11.223 -28.460 1.00 70.19 103 TYR A CA 1
ATOM 824 C C . TYR A 1 103 ? 15.511 -10.813 -29.277 1.00 70.19 103 TYR A C 1
ATOM 826 O O . TYR A 1 103 ? 16.631 -11.032 -28.812 1.00 70.19 103 TYR A O 1
ATOM 834 N N . ALA A 1 104 ? 15.350 -10.233 -30.473 1.00 72.00 104 ALA A N 1
ATOM 835 C CA . ALA A 1 104 ? 16.475 -9.818 -31.301 1.00 72.00 104 ALA A CA 1
ATOM 836 C C . ALA A 1 104 ? 17.237 -8.659 -30.637 1.00 72.00 104 ALA A C 1
ATOM 838 O O . ALA A 1 104 ? 16.672 -7.655 -30.185 1.00 72.00 104 ALA A O 1
ATOM 839 N N . LEU A 1 105 ? 18.556 -8.818 -30.529 1.00 70.00 105 LEU A N 1
ATOM 840 C CA . LEU A 1 105 ? 19.425 -7.767 -30.022 1.00 70.00 105 LEU A CA 1
ATOM 841 C C . LEU A 1 105 ? 19.639 -6.724 -31.127 1.00 70.00 105 LEU A C 1
ATOM 843 O O . LEU A 1 105 ? 19.950 -7.102 -32.253 1.00 70.00 105 LEU A O 1
ATOM 847 N N . PRO A 1 106 ? 19.528 -5.417 -30.823 1.00 75.69 106 PRO A N 1
ATOM 848 C CA . PRO A 1 106 ? 19.893 -4.372 -31.761 1.00 75.69 106 PRO A CA 1
ATOM 849 C C . PRO A 1 106 ? 21.307 -4.600 -32.295 1.00 75.69 106 PRO A C 1
ATOM 851 O O . PRO A 1 106 ? 22.253 -4.735 -31.519 1.00 75.69 106 PRO A O 1
ATOM 854 N N . ASN A 1 107 ? 21.463 -4.555 -33.617 1.00 75.94 107 ASN A N 1
ATOM 855 C CA . ASN A 1 107 ? 22.736 -4.804 -34.307 1.00 75.94 107 ASN A CA 1
ATOM 856 C C . ASN A 1 107 ? 23.814 -3.726 -34.039 1.00 75.94 107 ASN A C 1
ATOM 858 O O . ASN A 1 107 ? 24.930 -3.819 -34.544 1.00 75.94 107 ASN A O 1
ATOM 862 N N . SER A 1 108 ? 23.496 -2.685 -33.257 1.00 84.06 108 SER A N 1
ATOM 863 C CA . SER A 1 108 ? 24.377 -1.555 -32.953 1.00 84.06 108 SER A CA 1
ATOM 864 C C . SER A 1 108 ? 24.717 -1.488 -31.454 1.00 84.06 108 SER A C 1
ATOM 866 O O . SER A 1 108 ? 23.807 -1.356 -30.625 1.00 84.06 108 SER A O 1
ATOM 868 N N . PRO A 1 109 ? 26.014 -1.461 -31.079 1.00 88.06 109 PRO A N 1
ATOM 869 C CA . PRO A 1 109 ? 26.452 -1.306 -29.689 1.00 88.06 109 PRO A CA 1
ATOM 870 C C . PRO A 1 109 ? 25.888 -0.063 -28.985 1.00 88.06 109 PRO A C 1
ATOM 872 O O . PRO A 1 109 ? 25.662 -0.079 -27.776 1.00 88.06 109 PRO A O 1
ATOM 875 N N . THR A 1 110 ? 25.637 1.019 -29.727 1.00 88.62 110 THR A N 1
ATOM 876 C CA . THR A 1 110 ? 25.057 2.258 -29.187 1.00 88.62 110 THR A CA 1
ATOM 877 C C . THR A 1 110 ? 23.603 2.057 -28.766 1.00 88.62 110 THR A C 1
ATOM 879 O O . THR A 1 110 ? 23.224 2.455 -27.667 1.00 88.62 110 THR A O 1
ATOM 882 N N . HIS A 1 111 ? 22.806 1.373 -29.591 1.00 86.56 111 HIS A N 1
ATOM 883 C CA . HIS A 1 111 ? 21.402 1.085 -29.286 1.00 86.56 111 HIS A CA 1
ATOM 884 C C . HIS A 1 111 ? 21.268 0.161 -28.068 1.00 86.56 111 HIS A C 1
ATOM 886 O O . HIS A 1 111 ? 20.396 0.369 -27.224 1.00 86.56 111 HIS A O 1
ATOM 892 N N . LEU A 1 112 ? 22.176 -0.811 -27.923 1.00 87.38 112 LEU A N 1
ATOM 893 C CA . LEU A 1 112 ? 22.247 -1.665 -26.734 1.00 87.38 112 LEU A CA 1
ATOM 894 C C . LEU A 1 112 ? 22.544 -0.864 -25.459 1.00 87.38 112 LEU A C 1
ATOM 896 O O . LEU A 1 112 ? 21.880 -1.068 -24.443 1.00 87.38 112 LEU A O 1
ATOM 900 N N . LYS A 1 113 ? 23.500 0.075 -25.510 1.00 91.31 113 LYS A N 1
ATOM 901 C CA . LYS A 1 113 ? 23.817 0.954 -24.370 1.00 91.31 113 LYS A CA 1
ATOM 902 C C . LYS A 1 113 ? 22.626 1.821 -23.965 1.00 91.31 113 LYS A C 1
ATOM 904 O O . LYS A 1 113 ? 22.357 1.940 -22.771 1.00 91.31 113 LYS A O 1
ATOM 909 N N . VAL A 1 114 ? 21.906 2.385 -24.936 1.00 92.44 114 VAL A N 1
ATOM 910 C CA . VAL A 1 114 ? 20.704 3.192 -24.672 1.00 92.44 114 VAL A CA 1
ATOM 911 C C . VAL A 1 114 ? 19.630 2.342 -23.993 1.00 92.44 114 VAL A C 1
ATOM 913 O O . VAL A 1 114 ? 19.235 2.673 -22.875 1.00 92.44 114 VAL A O 1
ATOM 916 N N . ARG A 1 115 ? 19.259 1.188 -24.569 1.00 89.94 115 ARG A N 1
ATOM 917 C CA . ARG A 1 115 ? 18.275 0.269 -23.963 1.00 89.94 115 ARG A CA 1
ATOM 918 C C . ARG A 1 115 ? 18.662 -0.167 -22.550 1.00 89.94 115 ARG A C 1
ATOM 920 O O . ARG A 1 115 ? 17.802 -0.249 -21.677 1.00 89.94 115 ARG A O 1
ATOM 927 N N . LEU A 1 116 ? 19.947 -0.441 -22.311 1.00 93.25 116 LEU A N 1
ATOM 928 C CA . LEU A 1 116 ? 2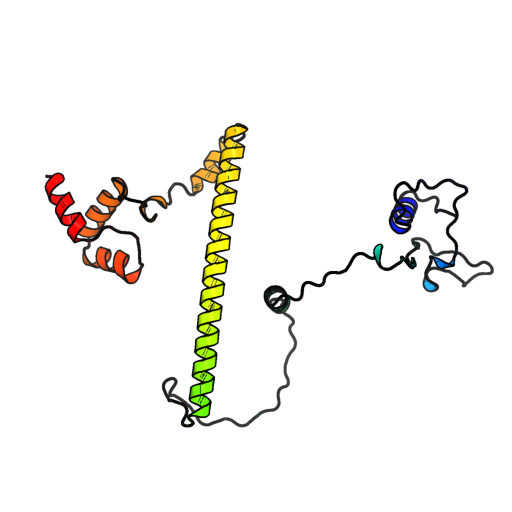0.441 -0.785 -20.979 1.00 93.25 116 LEU A CA 1
ATOM 929 C C . LEU A 1 116 ? 20.265 0.386 -20.004 1.00 93.25 116 LEU A C 1
ATOM 931 O O . LEU A 1 116 ? 19.752 0.190 -18.905 1.00 93.25 116 LEU A O 1
ATOM 935 N N . SER A 1 117 ? 20.651 1.599 -20.403 1.00 95.25 117 SER A N 1
ATOM 936 C CA . SER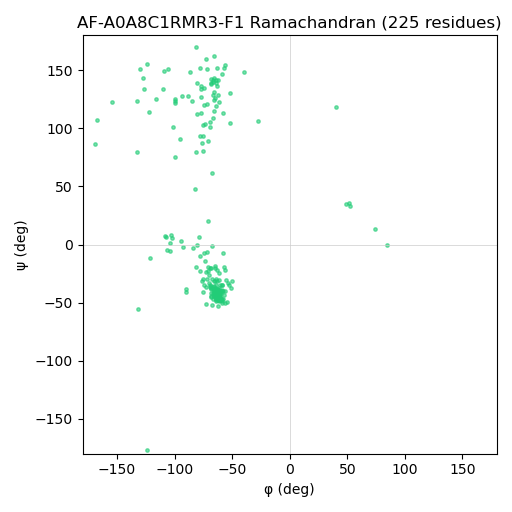 A 1 117 ? 20.504 2.792 -19.561 1.00 95.25 117 SER A CA 1
ATOM 937 C C . SER A 1 117 ? 19.039 3.103 -19.230 1.00 95.25 117 SER A C 1
ATOM 939 O O . SER A 1 117 ? 18.720 3.404 -18.080 1.00 95.25 117 SER A O 1
ATOM 941 N N . GLU A 1 118 ? 18.131 2.940 -20.194 1.00 96.19 118 GLU A N 1
ATOM 942 C CA . GLU A 1 118 ? 16.687 3.096 -20.006 1.00 96.19 118 GLU A CA 1
ATOM 943 C C . GLU A 1 118 ? 16.119 2.034 -19.062 1.00 96.19 118 GLU A C 1
ATOM 945 O O . GLU A 1 118 ? 15.345 2.355 -18.157 1.00 96.19 118 GLU A O 1
ATOM 950 N N . ALA A 1 119 ? 16.523 0.771 -19.232 1.00 95.50 119 ALA A N 1
ATOM 951 C CA . ALA A 1 119 ? 16.106 -0.316 -18.355 1.00 95.50 119 ALA A CA 1
ATOM 952 C C . ALA A 1 119 ? 16.572 -0.080 -16.911 1.00 95.50 119 ALA A C 1
ATOM 954 O O . ALA A 1 119 ? 15.773 -0.219 -15.983 1.00 95.50 119 ALA A O 1
ATOM 955 N N . LEU A 1 120 ? 17.824 0.346 -16.717 1.00 97.25 120 LEU A N 1
ATOM 956 C CA . LEU A 1 120 ? 18.364 0.688 -15.397 1.00 97.25 120 LEU A CA 1
ATOM 957 C C . LEU A 1 120 ? 17.610 1.866 -14.764 1.00 97.25 120 LEU A C 1
ATOM 959 O O . LEU A 1 120 ? 17.188 1.772 -13.611 1.00 97.25 120 LEU A O 1
ATOM 963 N N . ALA A 1 121 ? 17.353 2.934 -15.525 1.00 97.12 121 ALA A N 1
ATOM 964 C CA . ALA A 1 121 ? 16.568 4.074 -15.049 1.00 97.12 121 ALA A CA 1
ATOM 965 C C . ALA A 1 121 ? 15.129 3.671 -14.669 1.00 97.12 121 ALA A C 1
ATOM 967 O O . ALA A 1 121 ? 14.578 4.153 -13.673 1.00 97.12 121 ALA A O 1
ATOM 968 N N . ARG A 1 122 ? 14.515 2.751 -15.426 1.00 97.19 122 ARG A N 1
ATOM 969 C CA . ARG A 1 122 ? 13.187 2.204 -15.117 1.00 97.19 122 ARG A CA 1
ATOM 970 C C . ARG A 1 122 ? 13.199 1.384 -13.830 1.00 97.19 122 ARG A C 1
ATOM 972 O O . ARG A 1 122 ? 12.290 1.559 -13.018 1.00 97.19 122 ARG A O 1
ATOM 979 N N . VAL A 1 123 ? 14.205 0.534 -13.622 1.00 97.81 123 VAL A N 1
ATOM 980 C CA . VAL A 1 123 ? 14.370 -0.233 -12.375 1.00 97.81 123 VAL A CA 1
ATOM 981 C C . VAL A 1 123 ? 14.487 0.716 -11.185 1.00 97.81 123 VAL A C 1
ATOM 983 O O . VAL A 1 123 ? 13.696 0.609 -10.250 1.00 97.81 123 VAL A O 1
ATOM 986 N N . GLU A 1 124 ? 15.365 1.717 -11.257 1.00 97.81 124 GLU A N 1
ATOM 987 C CA . GLU A 1 124 ? 15.549 2.702 -10.183 1.00 97.81 124 GLU A CA 1
ATOM 988 C C . GLU A 1 124 ? 14.253 3.488 -9.887 1.00 97.81 124 GLU A C 1
ATOM 990 O O . GLU A 1 124 ? 13.894 3.755 -8.733 1.00 97.81 124 GLU A O 1
ATOM 995 N N . SER A 1 125 ? 13.504 3.855 -10.932 1.00 97.19 125 SER A N 1
ATOM 996 C CA . SER A 1 125 ? 12.199 4.505 -10.785 1.00 97.19 125 SER A CA 1
ATOM 997 C C . SER A 1 125 ? 11.193 3.604 -10.065 1.00 97.19 125 SER A C 1
ATOM 999 O O . SER A 1 125 ? 10.543 4.051 -9.116 1.00 97.19 125 SER A O 1
ATOM 1001 N N . LEU A 1 126 ? 11.077 2.339 -10.476 1.00 97.50 126 LEU A N 1
ATOM 1002 C CA . LEU A 1 126 ? 10.156 1.371 -9.874 1.00 97.50 126 LEU A CA 1
ATOM 1003 C C . LEU A 1 126 ? 10.525 1.047 -8.424 1.00 97.50 126 LEU A C 1
ATOM 1005 O O . LEU A 1 126 ? 9.643 0.941 -7.570 1.00 97.50 126 LEU A O 1
ATOM 1009 N N . GLU A 1 127 ? 11.813 0.937 -8.108 1.00 97.31 127 GLU A N 1
ATOM 1010 C CA . GLU A 1 127 ? 12.282 0.741 -6.735 1.00 97.31 127 GLU A CA 1
ATOM 1011 C C . GLU A 1 127 ? 11.877 1.907 -5.832 1.00 97.31 127 GLU A C 1
ATOM 1013 O O . GLU A 1 127 ? 11.347 1.697 -4.734 1.00 97.31 127 GLU A O 1
ATOM 1018 N N . ARG A 1 128 ? 12.040 3.139 -6.319 1.00 97.12 128 ARG A N 1
ATOM 1019 C CA . ARG A 1 128 ? 11.613 4.348 -5.608 1.00 97.12 128 ARG A CA 1
ATOM 1020 C C . ARG A 1 128 ? 10.094 4.405 -5.440 1.00 97.12 128 ARG A C 1
ATOM 1022 O O . ARG A 1 128 ? 9.609 4.713 -4.350 1.00 97.12 128 ARG A O 1
ATOM 1029 N N . GLU A 1 129 ? 9.326 4.082 -6.480 1.00 96.62 129 GLU A N 1
ATOM 1030 C CA . GLU A 1 129 ? 7.860 4.005 -6.402 1.00 96.62 129 GLU A CA 1
ATOM 1031 C C . GLU A 1 129 ? 7.404 2.941 -5.388 1.00 96.62 129 GLU A C 1
ATOM 1033 O O . GLU A 1 129 ? 6.549 3.230 -4.544 1.00 96.62 129 GLU A O 1
ATOM 1038 N N . LYS A 1 130 ? 8.035 1.760 -5.376 1.00 96.50 130 LYS A N 1
ATOM 1039 C CA . LYS A 1 130 ? 7.797 0.688 -4.392 1.00 96.50 130 LYS A CA 1
ATOM 1040 C C . LYS A 1 130 ? 8.095 1.145 -2.965 1.00 96.50 130 LYS A C 1
ATOM 1042 O O . LYS A 1 130 ? 7.303 0.880 -2.059 1.00 96.50 130 LYS A O 1
ATOM 1047 N N . GLN A 1 131 ? 9.215 1.832 -2.738 1.00 95.75 131 GLN A N 1
ATOM 1048 C CA . GLN A 1 131 ? 9.549 2.379 -1.418 1.00 95.75 131 GLN A CA 1
ATOM 1049 C C . GLN A 1 131 ? 8.528 3.436 -0.968 1.00 95.75 131 GLN A C 1
ATOM 1051 O O . GLN A 1 131 ? 8.048 3.385 0.167 1.00 95.75 131 GLN A O 1
ATOM 1056 N N . ASN A 1 132 ? 8.121 4.337 -1.866 1.00 96.94 132 ASN A N 1
ATOM 1057 C CA . ASN A 1 132 ? 7.100 5.348 -1.588 1.00 96.94 132 ASN A CA 1
ATOM 1058 C C . ASN A 1 132 ? 5.728 4.726 -1.289 1.00 96.94 132 ASN A C 1
ATOM 1060 O O . ASN A 1 132 ? 5.027 5.184 -0.385 1.00 96.94 132 ASN A O 1
ATOM 1064 N N . ALA A 1 133 ? 5.336 3.678 -2.017 1.00 96.25 133 ALA A N 1
ATOM 1065 C CA . ALA A 1 133 ? 4.113 2.924 -1.750 1.00 96.25 133 ALA A CA 1
ATOM 1066 C C . ALA A 1 133 ? 4.146 2.283 -0.353 1.00 96.25 133 ALA A C 1
ATOM 1068 O O . ALA A 1 133 ? 3.239 2.522 0.444 1.00 96.25 133 ALA A O 1
ATOM 1069 N N . LYS A 1 134 ? 5.239 1.592 -0.002 1.00 94.12 134 LYS A N 1
ATOM 1070 C CA . LYS A 1 134 ? 5.437 1.022 1.344 1.00 94.12 134 LYS A CA 1
ATOM 1071 C C . LYS A 1 134 ? 5.389 2.085 2.444 1.00 94.12 134 LYS A C 1
ATOM 1073 O O . LYS A 1 134 ? 4.831 1.851 3.513 1.00 94.12 134 LYS A O 1
ATOM 1078 N N . ALA A 1 135 ? 5.971 3.260 2.208 1.00 95.31 135 ALA A N 1
ATOM 1079 C CA . ALA A 1 135 ? 5.932 4.358 3.171 1.00 95.31 135 ALA A CA 1
ATOM 1080 C C . ALA A 1 135 ? 4.506 4.902 3.367 1.00 95.31 135 ALA A C 1
ATOM 1082 O O . ALA A 1 135 ? 4.107 5.152 4.505 1.00 95.31 135 ALA A O 1
ATOM 1083 N N . ARG A 1 136 ? 3.728 5.054 2.285 1.00 96.62 136 ARG A N 1
ATOM 1084 C CA . ARG A 1 136 ? 2.310 5.455 2.356 1.00 96.62 136 ARG A CA 1
ATOM 1085 C C . ARG A 1 136 ? 1.483 4.449 3.151 1.00 96.62 136 ARG A C 1
ATOM 1087 O O . ARG A 1 136 ? 0.766 4.854 4.060 1.00 96.62 136 ARG A O 1
ATOM 1094 N N . GLU A 1 137 ? 1.655 3.161 2.874 1.00 94.69 137 GLU A N 1
ATOM 1095 C CA . GLU A 1 137 ? 0.981 2.080 3.597 1.00 94.69 137 GLU A CA 1
ATOM 1096 C C . GLU A 1 137 ? 1.305 2.110 5.101 1.00 94.69 137 GLU A C 1
ATOM 1098 O O . GLU A 1 137 ? 0.404 2.076 5.937 1.00 94.69 137 GLU A O 1
ATOM 1103 N N . ARG A 1 138 ? 2.588 2.254 5.467 1.00 92.19 138 ARG A N 1
ATOM 1104 C CA . ARG A 1 138 ? 3.013 2.358 6.876 1.00 92.19 138 ARG A CA 1
ATOM 1105 C C . ARG A 1 138 ? 2.381 3.551 7.591 1.00 92.19 138 ARG A C 1
ATOM 1107 O O . ARG A 1 138 ? 1.967 3.413 8.739 1.00 92.19 138 ARG A O 1
ATOM 1114 N N . ARG A 1 139 ? 2.307 4.711 6.930 1.00 96.44 139 ARG A N 1
ATOM 1115 C CA . ARG A 1 139 ? 1.660 5.907 7.495 1.00 96.44 139 ARG A CA 1
ATOM 1116 C C . ARG A 1 139 ? 0.169 5.672 7.705 1.00 96.44 139 ARG A C 1
ATOM 1118 O O . ARG A 1 139 ? -0.301 5.911 8.807 1.00 96.44 139 ARG A O 1
ATOM 1125 N N . ALA A 1 140 ? -0.529 5.137 6.702 1.00 95.12 140 ALA A N 1
ATOM 1126 C CA . ALA A 1 140 ? -1.952 4.821 6.807 1.00 95.12 140 ALA A CA 1
ATOM 1127 C C . ALA A 1 140 ? -2.231 3.848 7.963 1.00 95.12 140 ALA A C 1
ATOM 1129 O O . ALA A 1 140 ? -3.078 4.128 8.807 1.00 95.12 140 ALA A O 1
ATOM 1130 N N . LYS A 1 141 ? -1.446 2.767 8.078 1.00 90.50 141 LYS A N 1
ATOM 1131 C CA . LYS A 1 141 ? -1.534 1.819 9.201 1.00 90.50 141 LYS A CA 1
ATOM 1132 C C . LYS A 1 141 ? -1.333 2.500 10.554 1.00 90.50 141 LYS A C 1
ATOM 1134 O O . LYS A 1 141 ? -2.074 2.216 11.488 1.00 90.50 141 LYS A O 1
ATOM 1139 N N . LYS A 1 142 ? -0.350 3.402 10.671 1.00 93.06 142 LYS A N 1
ATOM 1140 C CA . LYS A 1 142 ? -0.109 4.154 11.912 1.00 93.06 142 LYS A CA 1
ATOM 1141 C C . LYS A 1 142 ? -1.287 5.068 12.256 1.00 93.06 142 LYS A C 1
ATOM 1143 O O . LYS A 1 142 ? -1.704 5.073 13.405 1.00 93.06 142 LYS A O 1
ATOM 1148 N N . THR A 1 143 ? -1.818 5.797 11.275 1.00 95.75 143 THR A N 1
ATOM 1149 C CA . THR A 1 143 ? -2.972 6.688 11.457 1.00 95.75 143 THR A CA 1
ATOM 1150 C C . THR A 1 143 ? -4.217 5.917 11.881 1.00 95.75 143 THR A C 1
ATOM 1152 O O . THR A 1 143 ? -4.884 6.326 12.819 1.00 95.75 143 THR A O 1
ATOM 1155 N N . ILE A 1 144 ? -4.514 4.781 11.246 1.00 91.50 144 ILE A N 1
ATOM 1156 C CA . ILE A 1 144 ? -5.665 3.950 11.629 1.00 91.50 144 ILE A CA 1
ATOM 1157 C C . ILE A 1 144 ? -5.507 3.454 13.069 1.00 91.50 144 ILE A C 1
ATOM 1159 O O . ILE A 1 144 ? -6.435 3.582 13.857 1.00 91.50 144 ILE A O 1
ATOM 1163 N N . LYS A 1 145 ? -4.320 2.951 13.435 1.00 89.31 145 LYS A N 1
ATOM 1164 C CA . LYS A 1 145 ? -4.050 2.504 14.808 1.00 89.31 145 LYS A CA 1
ATOM 1165 C C . LYS A 1 145 ? -4.226 3.627 15.828 1.00 89.31 145 LYS A C 1
ATOM 1167 O O . LYS A 1 145 ? -4.891 3.406 16.827 1.00 89.31 145 LYS A O 1
ATOM 1172 N N . SER A 1 146 ? -3.678 4.820 15.577 1.00 93.50 146 SER A N 1
ATOM 1173 C CA . SER A 1 146 ? -3.838 5.939 16.514 1.00 93.50 146 SER A CA 1
ATOM 1174 C C . SER A 1 146 ? -5.296 6.372 16.647 1.00 93.50 146 SER A C 1
ATOM 1176 O O . SER A 1 146 ? -5.756 6.593 17.754 1.00 93.50 146 SER A O 1
ATOM 1178 N N . LEU A 1 147 ? -6.041 6.434 15.538 1.00 93.19 147 LEU A N 1
ATOM 1179 C CA . LEU A 1 147 ? -7.462 6.788 15.574 1.00 93.19 147 LEU A CA 1
ATOM 1180 C C . LEU A 1 147 ? -8.292 5.763 16.356 1.00 93.19 147 LEU A C 1
ATOM 1182 O O . LEU A 1 147 ? -9.202 6.151 17.078 1.00 93.19 147 LEU A O 1
ATOM 1186 N N . LEU A 1 148 ? -7.986 4.469 16.226 1.00 89.44 148 LEU A N 1
ATOM 1187 C CA . LEU A 1 148 ? -8.669 3.423 16.989 1.00 89.44 148 LEU A CA 1
ATOM 1188 C C . LEU A 1 148 ? -8.401 3.545 18.493 1.00 89.44 148 LEU A C 1
ATOM 1190 O O . LEU A 1 148 ? -9.347 3.449 19.273 1.00 89.44 148 LEU A O 1
ATOM 1194 N N . GLU A 1 149 ? -7.154 3.805 18.897 1.00 90.62 149 GLU A N 1
ATOM 1195 C CA . GLU A 1 149 ? -6.829 4.058 20.308 1.00 90.62 149 GLU A CA 1
ATOM 1196 C C . GLU A 1 149 ? -7.535 5.320 20.826 1.00 90.62 149 GLU A C 1
ATOM 1198 O O . GLU A 1 149 ? -8.208 5.257 21.851 1.00 90.62 149 GLU A O 1
ATOM 1203 N N . ASP A 1 150 ? -7.511 6.428 20.076 1.00 93.94 150 ASP A N 1
ATOM 1204 C CA . ASP A 1 150 ? -8.192 7.674 20.462 1.00 93.94 150 ASP A CA 1
ATOM 1205 C C . ASP A 1 150 ? -9.709 7.477 20.653 1.00 93.94 150 ASP A C 1
ATOM 1207 O O . ASP A 1 150 ? -10.318 8.051 21.560 1.00 93.94 150 ASP A O 1
ATOM 1211 N N . LEU A 1 151 ? -10.351 6.689 19.781 1.00 91.38 151 LEU A N 1
ATOM 1212 C CA . LEU A 1 151 ? -11.780 6.374 19.891 1.00 91.38 151 LEU A CA 1
ATOM 1213 C C . LEU A 1 151 ? -12.073 5.498 21.109 1.00 91.38 151 LEU A C 1
ATOM 1215 O O . LEU A 1 151 ? -13.099 5.695 21.767 1.00 91.38 151 LEU A O 1
ATOM 1219 N N . LYS A 1 152 ? -11.176 4.558 21.418 1.00 88.81 152 LYS A N 1
ATOM 1220 C CA . LYS A 1 152 ? -11.271 3.693 22.595 1.00 88.81 152 LYS A CA 1
ATOM 1221 C C . LYS A 1 152 ? -11.120 4.496 23.885 1.00 88.81 152 LYS A C 1
ATOM 1223 O O . LYS A 1 152 ? -11.952 4.355 24.775 1.00 88.81 152 LYS A O 1
ATOM 1228 N N . GLU A 1 153 ? -10.128 5.383 23.963 1.00 93.19 153 GLU A N 1
ATOM 1229 C CA . GLU A 1 153 ? -9.916 6.275 25.113 1.00 93.19 153 GLU A CA 1
ATOM 1230 C C . GLU A 1 153 ? -11.126 7.180 25.370 1.00 93.19 153 GLU A C 1
ATOM 1232 O O . GLU A 1 153 ? -11.531 7.395 26.513 1.00 93.19 153 GLU A O 1
ATOM 1237 N N . LYS A 1 154 ? -11.756 7.670 24.298 1.00 92.12 154 LYS A N 1
ATOM 1238 C CA . LYS A 1 154 ? -12.960 8.507 24.381 1.00 92.12 154 LYS A CA 1
ATOM 1239 C C . LYS A 1 154 ? -14.253 7.709 24.584 1.00 92.12 154 LYS A C 1
ATOM 1241 O O . LYS A 1 154 ? -15.311 8.326 24.668 1.00 92.12 154 LYS A O 1
ATOM 1246 N N . ASN A 1 155 ? -14.189 6.375 24.664 1.00 87.44 155 ASN A N 1
ATOM 1247 C CA . ASN A 1 155 ? -15.348 5.476 24.738 1.00 87.44 155 ASN A CA 1
ATOM 1248 C C . ASN A 1 155 ? -16.391 5.735 23.626 1.00 87.44 155 ASN A C 1
ATOM 1250 O O . ASN A 1 155 ? -17.594 5.628 23.848 1.00 87.44 155 ASN A O 1
ATOM 1254 N N . LEU A 1 156 ? -15.930 6.091 22.419 1.00 88.62 156 LEU A N 1
ATOM 1255 C CA . LEU A 1 156 ? -16.782 6.393 21.256 1.00 88.62 156 LEU A CA 1
ATOM 1256 C C . LEU A 1 156 ? -17.004 5.183 20.337 1.00 88.62 156 LEU A C 1
ATOM 1258 O O . LEU A 1 156 ? -17.640 5.309 19.291 1.00 88.62 156 LEU A O 1
ATOM 1262 N N . ILE A 1 157 ? -16.470 4.016 20.701 1.00 85.50 157 ILE A N 1
ATOM 1263 C CA . ILE A 1 157 ? -16.698 2.767 19.972 1.00 85.50 157 ILE A CA 1
ATOM 1264 C C . ILE A 1 157 ? -18.086 2.250 20.364 1.00 85.50 157 ILE A C 1
ATOM 1266 O O . ILE A 1 157 ? -18.244 1.586 21.385 1.00 85.50 157 ILE A O 1
ATOM 1270 N N . ASN A 1 158 ? -19.098 2.608 19.574 1.00 86.19 158 ASN A N 1
ATOM 1271 C CA . ASN A 1 158 ? -20.450 2.074 19.716 1.00 86.19 158 ASN A CA 1
ATOM 1272 C C . ASN A 1 158 ? -20.574 0.691 19.041 1.00 86.19 158 ASN A C 1
ATOM 1274 O O . ASN A 1 158 ? -19.682 0.251 18.312 1.00 86.19 158 ASN A O 1
ATOM 1278 N N . GLU A 1 159 ? -21.692 0.010 19.287 1.00 84.88 159 GLU A N 1
ATOM 1279 C CA . GLU A 1 159 ? -21.954 -1.338 18.769 1.00 84.88 159 GLU A CA 1
ATOM 1280 C C . GLU A 1 159 ? -21.965 -1.377 17.229 1.00 84.88 159 GLU A C 1
ATOM 1282 O O . GLU A 1 159 ? -21.286 -2.209 16.637 1.00 84.88 159 GLU A O 1
ATOM 1287 N N . GLU A 1 160 ? -22.588 -0.390 16.572 1.00 86.19 160 GLU A N 1
ATOM 1288 C CA . GLU A 1 160 ? -22.614 -0.275 15.104 1.00 86.19 160 GLU A CA 1
ATOM 1289 C C . GLU A 1 160 ? -21.208 -0.121 14.487 1.00 86.19 160 GLU A C 1
ATOM 1291 O O . GLU A 1 160 ? -20.879 -0.743 13.475 1.00 86.19 160 GLU A O 1
ATOM 1296 N N . LEU A 1 161 ? -20.346 0.712 15.077 1.00 85.19 161 LEU A N 1
ATOM 1297 C CA . LEU A 1 161 ? -18.966 0.885 14.620 1.00 85.19 161 LEU A CA 1
ATOM 1298 C C . LEU A 1 161 ? -18.158 -0.389 14.846 1.00 85.19 161 LEU A C 1
ATOM 1300 O O . LEU A 1 161 ? -17.326 -0.727 14.004 1.00 85.19 161 LEU A O 1
ATOM 1304 N N . ASN A 1 162 ? -18.406 -1.100 15.945 1.00 83.81 162 ASN A N 1
ATOM 1305 C CA . ASN A 1 162 ? -17.748 -2.369 16.220 1.00 83.81 162 ASN A CA 1
ATOM 1306 C C . ASN A 1 162 ? -18.148 -3.444 15.198 1.00 83.81 162 ASN A C 1
ATOM 1308 O O . ASN A 1 162 ? -17.279 -4.146 14.690 1.00 83.81 162 ASN A O 1
ATOM 1312 N N . GLU A 1 163 ? -19.424 -3.514 14.811 1.00 85.44 163 GLU A N 1
ATOM 1313 C CA . GLU A 1 163 ? -19.893 -4.395 13.732 1.00 85.44 163 GLU A CA 1
ATOM 1314 C C . GLU A 1 163 ? -19.246 -4.045 12.384 1.00 85.44 163 GLU A C 1
ATOM 1316 O O . GLU A 1 163 ? -18.749 -4.925 11.678 1.00 85.44 163 GLU A O 1
ATOM 1321 N N . ARG A 1 164 ? -19.167 -2.753 12.036 1.00 84.25 164 ARG A N 1
ATOM 1322 C CA . ARG A 1 164 ? -18.513 -2.308 10.791 1.00 84.25 164 ARG A CA 1
ATOM 1323 C C . ARG A 1 164 ? -17.012 -2.595 10.772 1.00 84.25 164 ARG A C 1
ATOM 1325 O O . ARG A 1 164 ? -16.479 -2.949 9.723 1.00 84.25 164 ARG A O 1
ATOM 1332 N N . LEU A 1 165 ? -16.325 -2.442 11.905 1.00 82.06 165 LEU A N 1
ATOM 1333 C CA . LEU A 1 165 ? -14.914 -2.819 12.050 1.00 82.06 165 LEU A CA 1
ATOM 1334 C C . LEU A 1 165 ? -14.739 -4.345 12.012 1.00 82.06 165 LEU A C 1
ATOM 1336 O O . LEU A 1 165 ? -13.760 -4.841 11.453 1.00 82.06 165 LEU A O 1
ATOM 1340 N N . GLY A 1 166 ? -15.710 -5.075 12.561 1.00 79.56 166 GLY A N 1
ATOM 1341 C CA . GLY A 1 166 ? -15.779 -6.530 12.576 1.00 79.56 166 GLY A CA 1
ATOM 1342 C C . GLY A 1 166 ? -16.083 -7.161 11.219 1.00 79.56 166 GLY A C 1
ATOM 1343 O O . GLY A 1 166 ? -15.737 -8.314 11.022 1.00 79.56 166 GLY A O 1
ATOM 1344 N N . PHE A 1 167 ? -16.625 -6.431 10.240 1.00 78.44 167 PHE A N 1
ATOM 1345 C CA . PHE A 1 167 ? -16.911 -6.972 8.898 1.00 78.44 167 PHE A CA 1
ATOM 1346 C C . PHE A 1 167 ? -15.680 -7.581 8.195 1.00 78.44 167 PHE A C 1
ATOM 1348 O O . PHE A 1 167 ? -15.800 -8.406 7.294 1.00 78.44 167 PHE A O 1
ATOM 1355 N N . HIS A 1 168 ? -14.476 -7.176 8.602 1.00 70.69 168 HIS A N 1
ATOM 1356 C CA . HIS A 1 168 ? -13.220 -7.706 8.078 1.00 70.69 168 HIS A CA 1
ATOM 1357 C C . HIS A 1 168 ? -12.469 -8.605 9.069 1.00 70.69 168 HIS A C 1
ATOM 1359 O O . HIS A 1 168 ? -11.338 -8.988 8.773 1.00 70.69 168 HIS A O 1
ATOM 1365 N N . SER A 1 169 ? -13.054 -8.949 10.222 1.00 69.44 169 SER A N 1
ATOM 1366 C CA . SER A 1 169 ? -12.419 -9.835 11.210 1.00 69.44 169 SER A CA 1
ATOM 1367 C C . SER A 1 169 ? -12.324 -11.285 10.723 1.00 69.44 169 SER A C 1
ATOM 1369 O O . SER A 1 169 ? -11.386 -11.987 11.095 1.00 69.44 169 SER A O 1
ATOM 1371 N N . ASP A 1 170 ? -13.220 -11.699 9.819 1.00 72.62 170 ASP A N 1
ATOM 1372 C CA . ASP A 1 170 ? -13.179 -13.004 9.142 1.00 72.62 170 ASP A CA 1
ATOM 1373 C C . ASP A 1 170 ? -11.909 -13.185 8.299 1.00 72.62 170 ASP A C 1
ATOM 1375 O O . ASP A 1 170 ? -11.454 -14.304 8.040 1.00 72.62 170 ASP A O 1
ATOM 1379 N N . LEU A 1 171 ? -11.304 -12.076 7.862 1.00 73.88 171 LEU A N 1
ATOM 1380 C CA . LEU A 1 171 ? -10.015 -12.112 7.197 1.00 73.88 171 LEU A CA 1
ATOM 1381 C C . LEU A 1 171 ? -8.949 -12.347 8.264 1.00 73.88 171 LEU A C 1
ATOM 1383 O O . LEU A 1 171 ? -8.537 -11.431 8.974 1.00 73.88 171 LEU A O 1
ATOM 1387 N N . GLN A 1 172 ? -8.462 -13.583 8.334 1.00 73.19 172 GLN A N 1
ATOM 1388 C CA . GLN A 1 172 ? -7.360 -14.010 9.196 1.00 73.19 172 GLN A CA 1
ATOM 1389 C C . GLN A 1 172 ? -6.012 -13.388 8.759 1.00 73.19 172 GLN A C 1
ATOM 1391 O O . GLN A 1 172 ? -5.065 -14.074 8.376 1.00 73.19 172 GLN A O 1
ATOM 1396 N N . ILE A 1 173 ? -5.905 -12.059 8.790 1.00 77.12 173 ILE A N 1
ATOM 1397 C CA . ILE A 1 173 ? -4.719 -11.298 8.368 1.00 77.12 173 ILE A CA 1
ATOM 1398 C C . ILE A 1 173 ? -3.523 -11.611 9.281 1.00 77.12 173 ILE A C 1
ATOM 1400 O O . ILE A 1 173 ? -2.372 -11.626 8.832 1.00 77.12 173 ILE A O 1
ATOM 1404 N N . ASP A 1 174 ? -3.781 -11.914 10.552 1.00 78.00 174 ASP A N 1
ATOM 1405 C CA . ASP A 1 174 ? -2.747 -12.249 11.533 1.00 78.00 174 ASP A CA 1
ATOM 1406 C C . ASP A 1 174 ? -2.036 -13.569 11.202 1.00 78.00 174 ASP A C 1
ATOM 1408 O O . ASP A 1 174 ? -0.826 -13.690 11.399 1.00 78.00 174 ASP A O 1
ATOM 1412 N N . LEU A 1 175 ? -2.731 -14.523 10.577 1.00 82.38 175 LEU A N 1
ATOM 1413 C CA . LEU A 1 175 ? -2.142 -15.786 10.115 1.00 82.38 175 LEU A CA 1
ATOM 1414 C C . LEU A 1 175 ? -1.085 -15.590 9.022 1.00 82.38 175 LEU A C 1
ATOM 1416 O O . LEU A 1 175 ? -0.115 -16.341 8.960 1.00 82.38 175 LEU A O 1
ATOM 1420 N N . PHE A 1 176 ? -1.221 -14.542 8.211 1.00 82.56 176 PHE A N 1
ATOM 1421 C CA . PHE A 1 176 ? -0.278 -14.210 7.137 1.00 82.56 176 PHE A CA 1
ATOM 1422 C C . PHE A 1 176 ? 0.652 -13.047 7.494 1.00 82.56 176 PHE A C 1
ATOM 1424 O O . PHE A 1 176 ? 1.401 -12.552 6.646 1.00 82.56 176 PHE A O 1
ATOM 1431 N N . SER A 1 177 ? 0.621 -12.589 8.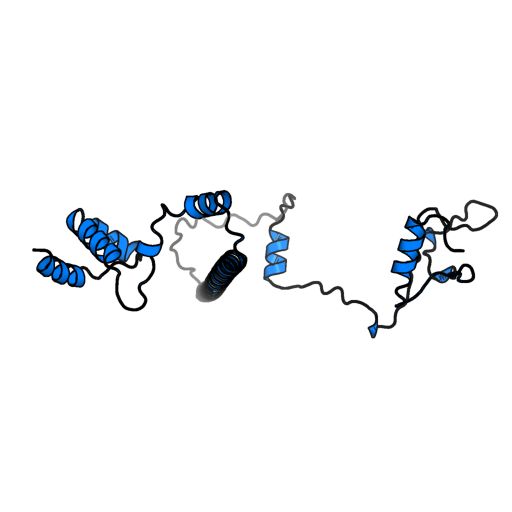742 1.00 82.94 177 SER A N 1
ATOM 1432 C CA . SER A 1 177 ? 1.518 -11.545 9.216 1.00 82.94 177 SER A CA 1
ATOM 1433 C C . SER A 1 177 ? 2.908 -12.117 9.481 1.00 82.94 177 SER A C 1
ATOM 1435 O O . SER A 1 177 ? 3.064 -13.192 10.055 1.00 82.94 177 SER A O 1
ATOM 1437 N N . LYS A 1 178 ? 3.952 -11.388 9.060 1.00 82.31 178 LYS A N 1
ATOM 1438 C CA . LYS A 1 178 ? 5.339 -11.805 9.308 1.00 82.31 178 LYS A CA 1
ATOM 1439 C C . LYS A 1 178 ? 5.595 -11.867 10.819 1.00 82.31 178 LYS A C 1
ATOM 1441 O O . LYS A 1 178 ? 5.435 -10.829 11.467 1.00 82.31 178 LYS A O 1
ATOM 1446 N N . PRO A 1 179 ? 6.020 -13.016 11.371 1.00 79.69 179 PRO A N 1
ATOM 1447 C CA . PRO A 1 179 ? 6.333 -13.111 12.789 1.00 79.69 179 PRO A CA 1
ATOM 1448 C C . PRO A 1 179 ? 7.564 -12.262 13.115 1.00 79.69 179 PRO A C 1
ATOM 1450 O O . PRO A 1 179 ? 8.533 -12.233 12.354 1.00 79.69 179 PRO A O 1
ATOM 1453 N N . SER A 1 180 ? 7.530 -11.569 14.254 1.00 73.38 180 SER A N 1
ATOM 1454 C CA . SER A 1 180 ? 8.672 -10.776 14.727 1.00 73.38 180 SER A CA 1
ATOM 1455 C C . SER A 1 180 ? 9.786 -11.652 15.304 1.00 73.38 180 SER A C 1
ATOM 1457 O O . SER A 1 180 ? 10.956 -11.364 15.069 1.00 73.38 180 SER A O 1
ATOM 1459 N N . HIS A 1 181 ? 9.438 -12.699 16.062 1.00 74.38 181 HIS A N 1
ATOM 1460 C CA . HIS A 1 181 ? 10.383 -13.643 16.682 1.00 74.38 181 HIS A CA 1
ATOM 1461 C C . HIS A 1 181 ? 9.959 -15.091 16.426 1.00 74.38 181 HIS A C 1
ATOM 1463 O O . HIS A 1 181 ? 10.712 -15.851 15.826 1.00 74.38 181 HIS A O 1
ATOM 1469 N N . GLU A 1 182 ? 8.730 -15.451 16.801 1.00 85.06 182 GLU A N 1
ATOM 1470 C CA . GLU A 1 182 ? 8.195 -16.803 16.637 1.00 85.06 182 GLU A CA 1
ATOM 1471 C C . GLU A 1 182 ? 6.820 -16.802 15.968 1.00 85.06 182 GLU A C 1
ATOM 1473 O O . GLU A 1 182 ? 6.049 -15.852 16.105 1.00 85.06 182 GLU A O 1
ATOM 1478 N N . TYR A 1 183 ? 6.515 -17.891 15.256 1.00 87.19 183 TYR A N 1
ATOM 1479 C CA . TYR A 1 183 ? 5.175 -18.148 14.730 1.00 87.19 183 TYR A CA 1
ATOM 1480 C C . TYR A 1 183 ? 4.204 -18.426 15.877 1.00 87.19 183 TYR A C 1
ATOM 1482 O O . TYR A 1 183 ? 4.551 -19.173 16.801 1.00 87.19 183 TYR A O 1
ATOM 1490 N N . THR A 1 184 ? 2.994 -17.871 15.797 1.00 88.12 184 THR A N 1
ATOM 1491 C CA . THR A 1 184 ? 1.926 -18.139 16.772 1.00 88.12 184 THR A CA 1
ATOM 1492 C C . THR A 1 184 ? 1.469 -19.597 16.695 1.00 88.12 184 THR A C 1
ATOM 1494 O O . THR A 1 184 ? 1.741 -20.294 15.714 1.00 88.12 184 THR A O 1
ATOM 1497 N N . LYS A 1 185 ? 0.778 -20.078 17.735 1.00 87.62 185 LYS A N 1
ATOM 1498 C CA . LYS A 1 185 ? 0.213 -21.435 17.752 1.00 87.62 185 LYS A CA 1
ATOM 1499 C C . LYS A 1 185 ? -0.680 -21.672 16.528 1.00 87.62 185 LYS A C 1
ATOM 1501 O O . LYS A 1 185 ? -0.430 -22.612 15.781 1.00 87.62 185 LYS A O 1
ATOM 1506 N N . ASP A 1 186 ? -1.596 -20.748 16.259 1.00 87.75 186 ASP A N 1
ATOM 1507 C CA . ASP A 1 186 ? -2.536 -20.829 15.136 1.00 87.75 186 ASP A CA 1
ATOM 1508 C C . ASP A 1 186 ? -1.815 -20.849 13.780 1.00 87.75 186 ASP A C 1
ATOM 1510 O O . ASP A 1 186 ? -2.162 -21.625 12.894 1.00 87.75 186 ASP A O 1
ATOM 1514 N N . GLN A 1 187 ? -0.744 -20.058 13.623 1.00 88.94 187 GLN A N 1
ATOM 1515 C CA . GLN A 1 187 ? 0.096 -20.084 12.420 1.00 88.94 187 GLN A CA 1
ATOM 1516 C C . GLN A 1 187 ? 0.788 -21.434 12.218 1.00 88.94 187 GLN A C 1
ATOM 1518 O O . GLN A 1 187 ? 0.885 -21.913 11.085 1.00 88.94 187 GLN A O 1
ATOM 1523 N N . ARG A 1 188 ? 1.279 -22.053 13.298 1.00 88.69 188 ARG A N 1
ATOM 1524 C CA . ARG A 1 188 ? 1.901 -23.384 13.239 1.00 88.69 188 ARG A CA 1
ATOM 1525 C C . ARG A 1 188 ? 0.862 -24.453 12.911 1.00 88.69 188 ARG A C 1
ATOM 1527 O O . ARG A 1 188 ? 1.121 -25.269 12.035 1.00 88.69 188 ARG A O 1
ATOM 1534 N N . GLU A 1 189 ? -0.306 -24.427 13.548 1.00 89.94 189 GLU A N 1
ATOM 1535 C CA . GLU A 1 189 ? -1.402 -25.374 13.292 1.00 89.94 189 GLU A CA 1
ATOM 1536 C C . GLU A 1 189 ? -1.925 -25.274 11.857 1.00 89.94 189 GLU A C 1
ATOM 1538 O O . GLU A 1 189 ? -2.059 -26.294 11.176 1.00 89.94 189 GLU A O 1
ATOM 1543 N N . PHE A 1 190 ? -2.126 -24.057 11.349 1.00 91.12 190 PHE A N 1
ATOM 1544 C CA . PHE A 1 190 ? -2.469 -23.827 9.948 1.00 91.12 190 PHE A CA 1
ATOM 1545 C C . PHE A 1 190 ? -1.393 -24.377 9.006 1.00 91.12 190 PHE A C 1
ATOM 1547 O O . PHE A 1 190 ? -1.704 -25.114 8.070 1.00 91.12 190 PHE A O 1
ATOM 1554 N N . ALA A 1 191 ? -0.119 -24.065 9.265 1.00 91.38 191 ALA A N 1
ATOM 1555 C CA . ALA A 1 191 ? 0.990 -24.529 8.438 1.00 91.38 191 ALA A CA 1
ATOM 1556 C C . ALA A 1 191 ? 1.126 -26.061 8.439 1.00 91.38 191 ALA A C 1
ATOM 1558 O O . ALA A 1 191 ? 1.361 -26.648 7.383 1.00 91.38 191 ALA A O 1
ATOM 1559 N N . LEU A 1 192 ? 0.938 -26.708 9.593 1.00 90.25 192 LEU A N 1
ATOM 1560 C CA . LEU A 1 192 ? 0.931 -28.167 9.732 1.00 90.25 192 LEU A CA 1
ATOM 1561 C C . LEU A 1 192 ? -0.225 -28.795 8.958 1.00 90.25 192 LEU A C 1
ATOM 1563 O O . LEU A 1 192 ? -0.007 -29.717 8.177 1.00 90.25 192 LEU A O 1
ATOM 1567 N N . THR A 1 193 ? -1.431 -28.259 9.131 1.00 91.56 193 THR A N 1
ATOM 1568 C CA . THR A 1 193 ? -2.642 -28.726 8.444 1.00 91.56 193 THR A CA 1
ATOM 1569 C C . THR A 1 193 ? -2.476 -28.606 6.930 1.00 91.56 193 THR A C 1
ATOM 1571 O O . THR A 1 193 ? -2.681 -29.566 6.188 1.00 91.56 193 THR A O 1
ATOM 1574 N N . LEU A 1 194 ? -2.007 -27.451 6.458 1.00 92.00 194 LEU A N 1
ATOM 1575 C CA . LEU A 1 194 ? -1.748 -27.199 5.045 1.00 92.00 194 LEU A CA 1
ATOM 1576 C C . LEU A 1 194 ? -0.671 -28.137 4.478 1.00 92.00 194 LEU A C 1
ATOM 1578 O O . LEU A 1 194 ? -0.820 -28.651 3.368 1.00 92.00 194 LEU A O 1
ATOM 1582 N N . HIS A 1 195 ? 0.401 -28.385 5.233 1.00 91.50 195 HIS A N 1
ATOM 1583 C CA . HIS A 1 195 ? 1.455 -29.309 4.824 1.00 91.50 195 HIS A CA 1
ATOM 1584 C C . HIS A 1 195 ? 0.964 -30.764 4.769 1.00 91.50 195 HIS A C 1
ATOM 1586 O O . HIS A 1 195 ? 1.321 -31.478 3.832 1.00 91.50 195 HIS A O 1
ATOM 1592 N N . LEU A 1 196 ? 0.110 -31.176 5.713 1.00 91.06 196 LEU A N 1
ATOM 1593 C CA . LEU A 1 196 ? -0.489 -32.512 5.772 1.00 91.06 196 LEU A CA 1
ATOM 1594 C C . LEU A 1 196 ? -1.422 -32.778 4.582 1.00 91.06 196 LEU A C 1
ATOM 1596 O O . LEU A 1 196 ? -1.344 -33.836 3.962 1.00 91.06 196 LEU A O 1
ATOM 1600 N N . HIS A 1 197 ? -2.282 -31.816 4.238 1.00 92.12 197 HIS A N 1
ATOM 1601 C CA . HIS A 1 197 ? -3.238 -31.966 3.136 1.00 92.12 197 HIS A CA 1
ATOM 1602 C C . HIS A 1 197 ? -2.611 -31.784 1.748 1.00 92.12 197 HIS A C 1
ATOM 1604 O O . HIS A 1 197 ? -3.155 -32.273 0.757 1.00 92.12 197 HIS A O 1
ATOM 1610 N N . GLY A 1 198 ? -1.476 -31.089 1.644 1.00 93.62 198 GLY A N 1
ATOM 1611 C CA . GLY A 1 198 ? -0.864 -30.806 0.351 1.00 93.62 198 GLY A CA 1
ATOM 1612 C C . GLY A 1 198 ? 0.543 -30.225 0.460 1.00 93.62 198 GLY A C 1
ATOM 1613 O O . GLY A 1 198 ? 0.703 -29.010 0.342 1.00 93.62 198 GLY A O 1
ATOM 1614 N N . PRO A 1 199 ? 1.600 -31.050 0.551 1.00 91.31 199 PRO A N 1
ATOM 1615 C CA . PRO A 1 199 ? 2.971 -30.552 0.679 1.00 91.31 199 PRO A CA 1
ATOM 1616 C C . PRO A 1 199 ? 3.424 -29.739 -0.544 1.00 91.31 199 PRO A C 1
ATOM 1618 O O . PRO A 1 199 ? 4.166 -28.770 -0.400 1.00 91.31 199 PRO A O 1
ATOM 1621 N N . LYS A 1 200 ? 2.918 -30.066 -1.744 1.00 92.62 200 LYS A N 1
ATOM 1622 C CA . LYS A 1 200 ? 3.156 -29.279 -2.970 1.00 92.62 200 LYS A CA 1
ATOM 1623 C C . LYS A 1 200 ? 2.451 -27.919 -2.946 1.00 92.62 200 LYS A C 1
ATOM 1625 O O . LYS A 1 200 ? 2.994 -26.933 -3.437 1.00 92.62 200 LYS A O 1
ATOM 1630 N N . ALA A 1 201 ? 1.246 -27.860 -2.375 1.00 93.38 201 ALA A N 1
ATOM 1631 C CA . ALA A 1 201 ? 0.526 -26.603 -2.193 1.00 93.38 201 ALA A CA 1
ATOM 1632 C C . ALA A 1 201 ? 1.250 -25.729 -1.161 1.00 93.38 201 ALA A C 1
ATOM 1634 O O . ALA A 1 201 ? 1.458 -24.544 -1.401 1.00 93.38 201 ALA A O 1
ATOM 1635 N N . TYR A 1 202 ? 1.732 -26.333 -0.071 1.00 93.00 202 TYR A N 1
ATOM 1636 C CA . TYR A 1 202 ? 2.555 -25.659 0.930 1.00 93.00 202 TYR A CA 1
ATOM 1637 C C . TYR A 1 202 ? 3.810 -25.017 0.324 1.00 93.00 202 TYR A C 1
ATOM 1639 O O . TYR A 1 202 ? 4.056 -23.828 0.539 1.00 93.00 202 TYR A O 1
ATOM 1647 N N . SER A 1 203 ? 4.586 -25.772 -0.465 1.00 92.19 203 SER A N 1
ATOM 1648 C CA . SER A 1 203 ? 5.786 -25.239 -1.123 1.00 92.19 203 SER A CA 1
ATOM 1649 C C . SER A 1 203 ? 5.445 -24.123 -2.109 1.00 92.19 203 SER A C 1
ATOM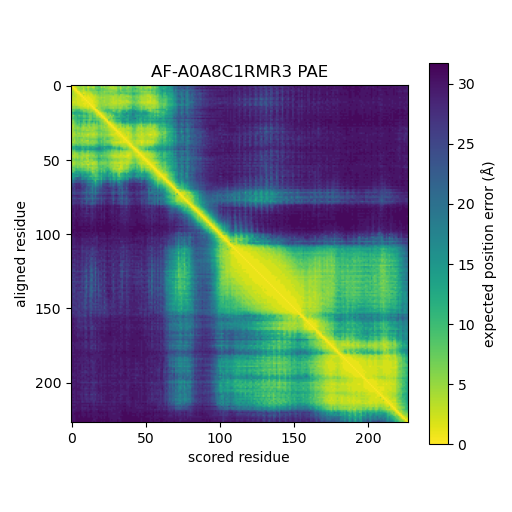 1651 O O . SER A 1 203 ? 6.108 -23.095 -2.117 1.00 92.19 203 SER A O 1
ATOM 1653 N N . TYR A 1 204 ? 4.366 -24.260 -2.886 1.00 94.19 204 TYR A N 1
ATOM 1654 C CA . TYR A 1 204 ? 3.928 -23.199 -3.796 1.00 94.19 204 TYR A CA 1
ATOM 1655 C C . TYR A 1 204 ? 3.554 -21.907 -3.048 1.00 94.19 204 TYR A C 1
ATOM 1657 O O . TYR A 1 204 ? 4.027 -20.822 -3.389 1.00 94.19 204 TYR A O 1
ATOM 1665 N N . LEU A 1 205 ? 2.752 -22.016 -1.988 1.00 92.69 205 LEU A N 1
ATOM 1666 C CA . LEU A 1 205 ? 2.309 -20.879 -1.177 1.00 92.69 205 LEU A CA 1
ATOM 1667 C C . LEU A 1 205 ? 3.482 -20.160 -0.489 1.00 92.69 205 LEU A C 1
ATOM 1669 O O . LEU A 1 205 ? 3.527 -18.929 -0.444 1.00 92.69 205 LEU A O 1
ATOM 1673 N N . ARG A 1 206 ? 4.462 -20.918 0.002 1.00 91.56 206 ARG A N 1
ATOM 1674 C CA . ARG A 1 206 ? 5.675 -20.381 0.626 1.00 91.56 206 ARG A CA 1
ATOM 1675 C C . ARG A 1 206 ? 6.630 -19.761 -0.399 1.00 91.56 206 ARG A C 1
ATOM 1677 O O . ARG A 1 206 ? 7.070 -18.628 -0.215 1.00 91.56 206 ARG A O 1
ATOM 1684 N N . ASP A 1 207 ? 6.963 -20.493 -1.457 1.00 91.94 207 ASP A N 1
ATOM 1685 C CA . ASP A 1 207 ? 8.081 -20.151 -2.340 1.00 91.94 207 ASP A CA 1
ATOM 1686 C C . ASP A 1 207 ? 7.643 -19.253 -3.501 1.00 91.94 207 ASP A C 1
ATOM 1688 O O . ASP A 1 207 ? 8.361 -18.318 -3.848 1.00 91.94 207 ASP A O 1
ATOM 1692 N N . SER A 1 208 ? 6.455 -19.492 -4.070 1.00 92.56 208 SER A N 1
ATOM 1693 C CA . SER A 1 208 ? 5.934 -18.727 -5.217 1.00 92.56 208 SER A CA 1
ATOM 1694 C C . SER A 1 208 ? 5.118 -17.507 -4.791 1.00 92.56 208 SER A C 1
ATOM 1696 O O . SER A 1 208 ? 5.260 -16.442 -5.387 1.00 92.56 208 SER A O 1
ATOM 1698 N N . LEU A 1 209 ? 4.279 -17.632 -3.754 1.00 88.75 209 LEU A N 1
ATOM 1699 C CA . LEU A 1 209 ? 3.487 -16.501 -3.238 1.00 88.75 209 LEU A CA 1
ATOM 1700 C C . LEU A 1 209 ? 4.170 -15.743 -2.091 1.00 88.75 209 LEU A C 1
ATOM 1702 O O . LEU A 1 209 ? 3.637 -14.739 -1.620 1.00 88.75 209 LEU A O 1
ATOM 1706 N N . HIS A 1 210 ? 5.354 -16.186 -1.656 1.00 87.62 210 HIS A N 1
ATOM 1707 C CA . HIS A 1 210 ? 6.132 -15.560 -0.583 1.00 87.62 210 HIS A CA 1
ATOM 1708 C C . HIS A 1 210 ? 5.337 -15.338 0.714 1.00 87.62 210 HIS A C 1
ATOM 1710 O O . HIS A 1 210 ? 5.578 -14.364 1.441 1.00 87.62 210 HIS A O 1
ATOM 1716 N N . LEU A 1 211 ? 4.393 -16.239 1.016 1.00 89.50 211 LEU A N 1
ATOM 1717 C CA . LEU A 1 211 ? 3.667 -16.202 2.279 1.00 89.50 211 LEU A CA 1
ATOM 1718 C C . LEU A 1 211 ? 4.619 -16.542 3.435 1.00 89.50 211 LEU A C 1
ATOM 1720 O O . LEU A 1 211 ? 5.459 -17.439 3.301 1.00 89.50 211 LEU A O 1
ATOM 1724 N N . PRO A 1 212 ? 4.516 -15.842 4.579 1.00 88.56 212 PRO A N 1
ATOM 1725 C CA . PRO A 1 212 ? 5.363 -16.104 5.732 1.00 88.56 212 PRO A CA 1
ATOM 1726 C C . PRO A 1 212 ? 4.892 -17.375 6.439 1.00 88.56 212 PRO A C 1
ATOM 1728 O O . PRO A 1 212 ? 4.171 -17.315 7.426 1.00 88.56 212 PRO A O 1
ATOM 1731 N N . LEU A 1 213 ? 5.283 -18.528 5.904 1.00 89.19 213 LEU A N 1
ATOM 1732 C CA . LEU A 1 213 ? 5.022 -19.840 6.488 1.00 89.19 213 LEU A CA 1
ATOM 1733 C C . LEU A 1 213 ? 6.315 -20.412 7.109 1.00 89.19 213 LEU A C 1
ATOM 1735 O O . LEU A 1 213 ? 7.412 -20.115 6.617 1.00 89.19 213 LEU A O 1
ATOM 1739 N N . PRO A 1 214 ? 6.238 -21.251 8.159 1.00 88.69 214 PRO A N 1
ATOM 1740 C CA . PRO A 1 214 ? 7.392 -21.939 8.746 1.00 88.69 214 PRO A CA 1
ATOM 1741 C C . PRO A 1 214 ? 8.171 -22.788 7.732 1.00 88.69 214 PRO A C 1
ATOM 1743 O O . PRO A 1 214 ? 7.635 -23.225 6.713 1.00 88.69 214 PRO A O 1
ATOM 1746 N N . HIS A 1 215 ? 9.461 -23.041 7.958 1.00 86.88 215 HIS A N 1
ATOM 1747 C CA . HIS A 1 215 ? 10.182 -23.969 7.078 1.00 86.88 215 HIS A CA 1
ATOM 1748 C C . HIS A 1 215 ? 9.616 -25.391 7.248 1.00 86.88 215 HIS A C 1
ATOM 1750 O O . HIS A 1 215 ? 9.330 -25.762 8.384 1.00 86.88 215 HIS A O 1
ATOM 1756 N N . PRO A 1 216 ? 9.473 -26.212 6.186 1.00 82.88 216 PRO A N 1
ATOM 1757 C CA . PRO A 1 216 ? 8.980 -27.590 6.321 1.00 82.88 216 PRO A CA 1
ATOM 1758 C C . PRO A 1 216 ? 9.725 -28.414 7.385 1.00 82.88 216 PRO A C 1
ATOM 1760 O O . PRO A 1 216 ? 9.118 -29.143 8.157 1.00 82.88 216 PRO A O 1
ATOM 1763 N N . HIS A 1 217 ? 11.040 -28.218 7.507 1.00 79.06 217 HIS A N 1
ATOM 1764 C CA . HIS A 1 217 ? 11.851 -28.822 8.576 1.00 79.06 217 HIS A CA 1
ATOM 1765 C C . HIS A 1 217 ? 11.411 -28.401 9.994 1.00 79.06 217 HIS A C 1
ATOM 1767 O O . HIS A 1 217 ? 11.449 -29.192 10.928 1.00 79.06 217 HIS A O 1
ATOM 1773 N N . THR A 1 218 ? 10.959 -27.156 10.173 1.00 79.31 218 THR A N 1
ATOM 1774 C CA . THR A 1 218 ? 10.396 -26.668 11.443 1.00 79.31 218 THR A CA 1
ATOM 1775 C C . THR A 1 218 ? 9.061 -27.347 11.760 1.00 79.31 218 THR A C 1
ATOM 1777 O O . THR A 1 218 ? 8.743 -27.540 12.928 1.00 79.31 218 THR A O 1
ATOM 1780 N N . LEU A 1 219 ? 8.301 -27.752 10.736 1.00 75.25 219 LEU A N 1
ATOM 1781 C CA . LEU A 1 219 ? 7.042 -28.481 10.906 1.00 75.25 219 LEU A CA 1
ATOM 1782 C C . LEU A 1 219 ? 7.265 -29.929 11.365 1.00 75.25 219 LEU A C 1
ATOM 1784 O O . LEU A 1 219 ? 6.511 -30.408 12.207 1.00 75.25 219 LEU A O 1
ATOM 1788 N N . GLN A 1 220 ? 8.327 -30.594 10.890 1.00 64.56 220 GLN A N 1
ATOM 1789 C CA . GLN A 1 220 ? 8.680 -31.957 11.322 1.00 64.56 220 GLN A CA 1
ATOM 1790 C C . GLN A 1 220 ? 8.924 -32.054 12.835 1.00 64.56 220 GLN A C 1
ATOM 1792 O O . GLN A 1 220 ? 8.548 -33.048 13.449 1.00 64.56 220 GLN A O 1
ATOM 1797 N N . TRP A 1 221 ? 9.489 -31.006 13.445 1.00 55.00 221 TRP A N 1
ATOM 1798 C CA . TRP A 1 221 ? 9.701 -30.938 14.895 1.00 55.00 221 TRP A CA 1
ATOM 1799 C C . TRP A 1 221 ? 8.393 -30.739 15.680 1.00 55.00 221 TRP A C 1
ATOM 1801 O O . TRP A 1 221 ? 8.256 -31.204 16.807 1.00 55.00 221 TRP A O 1
ATOM 1811 N N . CYS A 1 222 ? 7.397 -30.078 15.083 1.00 53.81 222 CYS A N 1
ATOM 1812 C CA . CYS A 1 222 ? 6.082 -29.923 15.704 1.00 53.81 222 CYS A CA 1
ATOM 1813 C C . CYS A 1 222 ? 5.240 -31.204 15.620 1.00 53.81 222 CYS A C 1
ATOM 1815 O O . CYS A 1 222 ? 4.488 -31.482 16.551 1.00 53.81 222 CYS A O 1
ATOM 1817 N N . SER A 1 223 ? 5.392 -32.018 14.570 1.00 53.47 223 SER A N 1
ATOM 1818 C CA . SER A 1 223 ? 4.704 -33.315 14.458 1.00 53.47 223 SER A CA 1
ATOM 1819 C C . SER A 1 223 ? 5.083 -34.294 15.575 1.00 53.47 223 SER 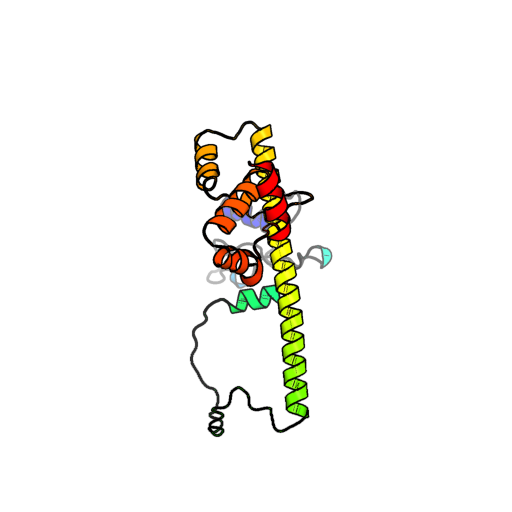A C 1
ATOM 1821 O O . SER A 1 223 ? 4.245 -35.086 15.990 1.00 53.47 223 SER A O 1
ATOM 1823 N N . THR A 1 224 ? 6.308 -34.214 16.105 1.00 50.22 224 THR A N 1
ATOM 1824 C CA . THR A 1 224 ? 6.774 -35.049 17.228 1.00 50.22 224 THR A CA 1
ATOM 1825 C C . THR A 1 224 ? 6.269 -34.611 18.605 1.00 50.22 224 THR A C 1
ATOM 1827 O O . THR A 1 224 ? 6.458 -35.346 19.564 1.00 50.22 224 THR A O 1
ATOM 1830 N N . CYS A 1 225 ? 5.644 -33.436 18.729 1.00 41.56 225 CYS A N 1
ATOM 1831 C CA . CYS A 1 225 ? 5.096 -32.938 19.999 1.00 41.56 225 CYS A CA 1
ATOM 1832 C C . CYS A 1 225 ? 3.561 -32.999 20.072 1.00 41.56 225 CYS A C 1
ATOM 1834 O O . CYS A 1 225 ? 2.993 -32.655 21.105 1.00 41.56 225 CYS A O 1
ATOM 1836 N N . PHE A 1 226 ? 2.895 -33.388 18.981 1.00 43.62 226 PHE A N 1
ATOM 1837 C CA . PHE A 1 226 ? 1.434 -33.487 18.883 1.00 43.62 226 PHE A CA 1
ATOM 1838 C C . PHE A 1 226 ? 0.917 -34.939 18.855 1.00 43.62 226 PHE A C 1
ATOM 1840 O O . PHE A 1 226 ? -0.286 -35.142 18.691 1.00 43.62 226 PHE A O 1
ATOM 1847 N N . PHE A 1 227 ? 1.804 -35.922 19.048 1.00 39.72 227 PHE A N 1
ATOM 1848 C CA . PHE A 1 227 ? 1.482 -37.324 19.334 1.00 39.72 227 PHE A CA 1
ATOM 1849 C C . PHE A 1 227 ? 2.053 -37.735 20.688 1.00 39.72 227 PHE A C 1
ATOM 1851 O O . PHE A 1 227 ? 3.182 -37.288 20.997 1.00 39.72 227 PHE A O 1
#

Organism: Cyprinus carpio (NCBI:txid7962)

InterPro domains:
  IPR006612 THAP-type zinc finger [PF05485] (1-57)
  IPR006612 THAP-type zinc finger [PS50950] (1-57)
  IPR006612 THAP-type zinc finger [SM00980] (1-63)
  IPR021896 THAP9-like, helix-turn-helix domain [PF12017] (151-220)
  IPR026521 THAP domain-containing protein 2 [PTHR47696] (1-165)

Mean predicted aligned error: 19.62 Å

Foldseek 3Di:
DQDPDPVLNVLQVVQVPDPPDDDDPPDDDDPQQFDPVQWDPVDPDIDGDPSTYRNDDPDPPVPDDDPCPPPDPVVVVVVVPDDDDDDDDDDDDDDDDDPVDPPDDPPDPVVNVVVVVVVVVVVVVVVVVVVVVVVVVVVVVVVVVVVVVVCVVVVVCDPVNVVVVCVCVVPPVVLQDADPPDHDPVVLVVLLVCCVVDVPVSCCCCPVVVGNHDDVVVNVVVVVVVD

Sequence (227 aa):
RFPSDTGLRSQWEVAIRREGFVVTELTKPCSEHFKPDDFDRTGQIVRLRDGATPSVFNFPCHLQRPVVTRNTKTSRKAAESLPVDLSQHFPESEPQPNDDHSYALPNSPTHLKVRLSEALARVESLEREKQNAKARERRAKKTIKSLLEDLKEKNLINEELNERLGFHSDLQIDLFSKPSHEYTKDQREFALTLHLHGPKAYSYLRDSLHLPLPHPHTLQWCSTCFF

Nearest PDB structures (foldseek):
  8snb-assembly1_2B  TM=1.248E-01  e=2.596E+00  Strongylocentrotus purpuratus

Radius of gyration: 34.4 Å; Cα contacts (8 Å, |Δi|>4): 98; chains: 1; bounding box: 52×99×69 Å

Solvent-accessible surface area (backbone atoms only — not comparable to full-atom values): 14386 Å² total; per-residue (Å²): 110,76,63,88,51,69,68,62,37,51,54,39,53,63,52,67,70,53,89,88,69,72,92,49,95,85,58,59,82,64,75,78,26,41,58,80,85,38,45,43,66,91,54,101,60,81,40,74,43,92,88,61,59,53,74,54,70,93,65,58,77,92,72,55,79,80,83,76,78,71,83,45,75,68,49,52,57,62,61,67,70,55,90,74,90,75,85,84,88,77,86,90,74,80,86,74,77,87,74,93,46,96,78,66,73,67,96,41,75,66,57,46,52,51,54,50,53,52,52,52,52,48,50,54,49,50,53,50,52,51,52,52,49,54,52,51,51,52,48,52,53,51,52,53,52,52,52,52,50,54,33,54,78,67,67,65,73,46,72,70,56,48,51,63,64,46,73,56,60,84,55,64,58,73,58,60,42,74,61,92,85,64,75,51,70,67,41,49,52,51,49,46,52,44,37,72,79,31,54,69,57,41,50,43,43,37,72,73,66,63,44,60,62,79,57,72,74,61,46,60,62,51,58,68,72,76,106

pLDDT: mean 76.72, std 16.02, range [33.28, 97.81]